Protein AF-0000000080634697 (afdb_homodimer)

Sequence (264 aa):
MLGLYAQHAQTYLLVLMIGTTLFFALPIFIAPLAWARLMLWRIPQDTDLAVYFGRCLGAFILIVEFLMLRGATTVETTAYAFDVLFCVFGLMLAVHVYGAIRRIQPLTETLEIGFWALLLLLNTWFYPAFPVMLGLYAQHAQTYLLVLMIGTTLFFALPIFIAPLAWARLMLWRIPQDTDLAVYFGRCLGAFILIVEFLMLRGATTVETTAYAFDVLFCVFGLMLAVHVYGAIRRIQPLTETLEIGFWALLLLLNTWFYPAFPV

Radius of gyration: 18.54 Å; Cα contacts (8 Å, |Δi|>4): 380; chains: 2; bounding box: 44×50×36 Å

pLDDT: mean 95.93, std 9.28, range [37.72, 98.94]

Organism: NCBI:txid1064539

Nearest PDB structures (foldseek):
  1i49-assembly1_B  TM=2.339E-01  e=7.107E+00  Homo sapiens
  1i49-assembly1_B  TM=2.340E-01  e=8.409E+00  Homo sapiens

Structure (mmCIF, N/CA/C/O backbone):
data_AF-0000000080634697-model_v1
#
loop_
_entity.id
_entity.type
_entity.pdbx_description
1 polymer 'DUF4345 domain-containing protein'
#
loop_
_atom_site.group_PDB
_atom_site.id
_atom_site.type_symbol
_atom_site.label_atom_id
_atom_site.label_alt_id
_atom_site.label_comp_id
_atom_site.label_asym_id
_atom_site.label_entity_id
_atom_site.label_seq_id
_atom_site.pdbx_PDB_ins_code
_atom_site.Cartn_x
_atom_site.Cartn_y
_atom_site.Cartn_z
_atom_site.occupancy
_atom_site.B_iso_or_equiv
_atom_site.auth_seq_id
_atom_site.auth_comp_id
_atom_site.auth_asym_id
_atom_site.auth_atom_id
_atom_site.pdbx_PDB_model_num
ATOM 1 N N . MET A 1 1 ? 18.016 22.828 10.617 1 49.31 1 MET A N 1
ATOM 2 C CA . MET A 1 1 ? 17.781 23.016 9.188 1 49.31 1 MET A CA 1
ATOM 3 C C . MET A 1 1 ? 17.875 21.688 8.453 1 49.31 1 MET A C 1
ATOM 5 O O . MET A 1 1 ? 18.953 21.109 8.32 1 49.31 1 MET A O 1
ATOM 9 N N . LEU A 1 2 ? 16.828 20.469 8.711 1 71.88 2 LEU A N 1
ATOM 10 C CA . LEU A 1 2 ? 17.328 19.094 8.672 1 71.88 2 LEU A CA 1
ATOM 11 C C . LEU A 1 2 ? 17.969 18.797 7.324 1 71.88 2 LEU A C 1
ATOM 13 O O . LEU A 1 2 ? 19.156 18.438 7.258 1 71.88 2 LEU A O 1
ATOM 17 N N . GLY A 1 3 ? 17.266 18.734 6.129 1 86.56 3 GLY A N 1
ATOM 18 C CA . GLY A 1 3 ? 17.797 18.25 4.859 1 86.56 3 GLY A CA 1
ATOM 19 C C . GLY A 1 3 ? 18.688 19.281 4.168 1 86.56 3 GLY A C 1
ATOM 20 O O . GLY A 1 3 ? 18.391 20.469 4.184 1 86.56 3 GLY A O 1
ATOM 21 N N . LEU A 1 4 ? 19.859 19.016 3.639 1 92.19 4 LEU A N 1
ATOM 22 C CA . LEU A 1 4 ? 20.797 19.844 2.9 1 92.19 4 LEU A CA 1
ATOM 23 C C . LEU A 1 4 ? 20.109 20.562 1.751 1 92.19 4 LEU A C 1
ATOM 25 O O . LEU A 1 4 ? 20.453 21.703 1.432 1 92.19 4 LEU A O 1
ATOM 29 N N . TYR A 1 5 ? 19.078 19.984 1.214 1 95.69 5 TYR A N 1
ATOM 30 C CA . TYR A 1 5 ? 18.359 20.516 0.066 1 95.69 5 TYR A CA 1
ATOM 31 C C . TYR A 1 5 ? 16.875 20.688 0.378 1 95.69 5 TYR A C 1
ATOM 33 O O . TYR A 1 5 ? 16.031 20.5 -0.491 1 95.69 5 TYR A O 1
ATOM 41 N N . ALA A 1 6 ? 16.609 21.141 1.622 1 94.94 6 ALA A N 1
ATOM 42 C CA . ALA A 1 6 ? 15.242 21.266 2.131 1 94.94 6 ALA A CA 1
ATOM 43 C C . ALA A 1 6 ? 14.43 22.234 1.278 1 94.94 6 ALA A C 1
ATOM 45 O O . ALA A 1 6 ? 13.219 22.062 1.128 1 94.94 6 ALA A O 1
ATOM 46 N N . GLN A 1 7 ? 15.031 23.266 0.68 1 93.5 7 GLN A N 1
ATOM 47 C CA . GLN A 1 7 ? 14.336 24.281 -0.113 1 93.5 7 GLN A CA 1
ATOM 48 C C . GLN A 1 7 ? 13.711 23.656 -1.36 1 93.5 7 GLN A C 1
ATOM 50 O O . GLN A 1 7 ? 12.812 24.25 -1.968 1 93.5 7 GLN A O 1
ATOM 55 N N . HIS A 1 8 ? 14.188 22.406 -1.769 1 96.12 8 HIS A N 1
ATOM 56 C CA . HIS A 1 8 ? 13.688 21.75 -2.969 1 96.12 8 HIS A CA 1
ATOM 57 C C . HIS A 1 8 ? 12.805 20.562 -2.615 1 96.12 8 HIS A C 1
ATOM 59 O O . HIS A 1 8 ? 12.586 19.672 -3.447 1 96.12 8 HIS A O 1
ATOM 65 N N . ALA A 1 9 ? 12.289 20.547 -1.438 1 97.44 9 ALA A N 1
ATOM 66 C CA . ALA A 1 9 ? 11.539 19.406 -0.933 1 97.44 9 ALA A CA 1
ATOM 67 C C . ALA A 1 9 ? 10.32 19.125 -1.809 1 97.44 9 ALA A C 1
ATOM 69 O O . ALA A 1 9 ? 10.094 17.984 -2.217 1 97.44 9 ALA A O 1
ATOM 70 N N . GLN A 1 10 ? 9.578 20.125 -2.168 1 98 10 GLN A N 1
ATOM 71 C CA . GLN A 1 10 ? 8.352 19.906 -2.93 1 98 10 GLN A CA 1
ATOM 72 C C . GLN A 1 10 ? 8.664 19.469 -4.359 1 98 10 GLN A C 1
ATOM 74 O O . GLN A 1 10 ? 7.969 18.625 -4.926 1 98 10 GLN A O 1
ATOM 79 N N . THR A 1 11 ? 9.672 20.047 -4.914 1 98.25 11 THR A N 1
ATOM 80 C CA . THR A 1 11 ? 10.086 19.641 -6.25 1 98.25 11 THR A CA 1
ATOM 81 C C . THR A 1 11 ? 10.555 18.188 -6.246 1 98.25 11 THR A C 1
ATOM 83 O O . THR A 1 11 ? 10.211 17.406 -7.145 1 98.25 11 THR A O 1
ATOM 86 N N . TYR A 1 12 ? 11.352 17.828 -5.242 1 98.31 12 TYR A N 1
ATOM 87 C CA . TYR A 1 12 ? 11.805 16.453 -5.074 1 98.31 12 TYR A CA 1
ATOM 88 C C . TYR A 1 12 ? 10.625 15.5 -5 1 98.31 12 TYR A C 1
ATOM 90 O O . TYR A 1 12 ? 10.602 14.477 -5.688 1 98.31 12 TYR A O 1
ATOM 98 N N . LEU A 1 13 ? 9.602 15.82 -4.246 1 98.69 13 LEU A N 1
ATOM 99 C CA . LEU A 1 13 ? 8.414 14.977 -4.117 1 98.69 13 LEU A CA 1
ATOM 100 C C . LEU A 1 13 ? 7.711 14.828 -5.461 1 98.69 13 LEU A C 1
ATOM 102 O O . LEU A 1 13 ? 7.293 13.727 -5.82 1 98.69 13 LEU A O 1
ATOM 106 N N . LEU A 1 14 ? 7.598 15.938 -6.16 1 98.69 14 LEU A N 1
ATOM 107 C CA . LEU A 1 14 ? 6.883 15.906 -7.434 1 98.69 14 LEU A CA 1
ATOM 108 C C . LEU A 1 14 ? 7.602 15.016 -8.438 1 98.69 14 LEU A C 1
ATOM 110 O O . LEU A 1 14 ? 6.969 14.203 -9.117 1 98.69 14 LEU A O 1
ATOM 114 N N . VAL A 1 15 ? 8.922 15.125 -8.57 1 98.75 15 VAL A N 1
ATOM 115 C CA . VAL A 1 15 ? 9.719 14.328 -9.5 1 98.75 15 VAL A CA 1
ATOM 116 C C . VAL A 1 15 ? 9.641 12.852 -9.117 1 98.75 15 VAL A C 1
ATOM 118 O O . VAL A 1 15 ? 9.43 11.992 -9.969 1 98.75 15 VAL A O 1
ATOM 121 N N . LEU A 1 16 ? 9.82 12.617 -7.848 1 98.81 16 LEU A N 1
ATOM 122 C CA . LEU A 1 16 ? 9.742 11.242 -7.359 1 98.81 16 LEU A CA 1
ATOM 123 C C . LEU A 1 16 ? 8.367 10.641 -7.641 1 98.81 16 LEU A C 1
ATOM 125 O O . LEU A 1 16 ? 8.266 9.508 -8.102 1 98.81 16 LEU A O 1
ATOM 129 N N . MET A 1 17 ? 7.32 11.391 -7.359 1 98.88 17 MET A N 1
ATOM 130 C CA . MET A 1 17 ? 5.949 10.945 -7.574 1 98.88 17 MET A CA 1
ATOM 131 C C . MET A 1 17 ? 5.723 10.57 -9.039 1 98.88 17 MET A C 1
ATOM 133 O O . MET A 1 17 ? 5.148 9.523 -9.328 1 98.88 17 MET A O 1
ATOM 137 N N . ILE A 1 18 ? 6.129 11.398 -9.93 1 98.75 18 ILE A N 1
ATOM 138 C CA . ILE A 1 18 ? 5.949 11.141 -11.359 1 98.75 18 ILE A CA 1
ATOM 139 C C . ILE A 1 18 ? 6.691 9.867 -11.75 1 98.75 18 ILE A C 1
ATOM 141 O O . ILE A 1 18 ? 6.129 8.992 -12.414 1 98.75 18 ILE A O 1
ATOM 145 N N . GLY A 1 19 ? 7.926 9.734 -11.336 1 98.56 19 GLY A N 1
ATOM 146 C CA . GLY A 1 19 ? 8.727 8.555 -11.656 1 98.56 19 GLY A CA 1
ATOM 147 C C . GLY A 1 19 ? 8.133 7.27 -11.109 1 98.56 19 GLY A C 1
ATOM 148 O O . GLY A 1 19 ? 8.008 6.281 -11.844 1 98.56 19 GLY A O 1
ATOM 149 N N . THR A 1 20 ? 7.699 7.254 -9.891 1 98.69 20 THR A N 1
ATOM 150 C CA . THR A 1 20 ? 7.203 6.027 -9.281 1 98.69 20 THR A CA 1
ATOM 151 C C . THR A 1 20 ? 5.793 5.715 -9.766 1 98.69 20 THR A C 1
ATOM 153 O O . THR A 1 20 ? 5.391 4.551 -9.812 1 98.69 20 THR A O 1
ATOM 156 N N . THR A 1 21 ? 5.016 6.746 -10.133 1 98.81 21 THR A N 1
ATOM 157 C CA . THR A 1 21 ? 3.709 6.496 -10.734 1 98.81 21 THR A CA 1
ATOM 158 C C . THR A 1 21 ? 3.861 5.766 -12.062 1 98.81 21 THR A C 1
ATOM 160 O O . THR A 1 21 ? 3.16 4.785 -12.32 1 98.81 21 THR A O 1
ATOM 163 N N . LEU A 1 22 ? 4.84 6.156 -12.859 1 98.62 22 LEU A N 1
ATOM 164 C CA . LEU A 1 22 ? 5.004 5.633 -14.219 1 98.62 22 LEU A CA 1
ATOM 165 C C . LEU A 1 22 ? 5.699 4.277 -14.195 1 98.62 22 LEU A C 1
ATOM 167 O O . LEU A 1 22 ? 5.414 3.414 -15.023 1 98.62 22 LEU A O 1
ATOM 171 N N . PHE A 1 23 ? 6.547 4.039 -13.227 1 98.12 23 PHE A N 1
ATOM 172 C CA . PHE A 1 23 ? 7.375 2.842 -13.281 1 98.12 23 PHE A CA 1
ATOM 173 C C . PHE A 1 23 ? 6.816 1.758 -12.367 1 98.12 23 PHE A C 1
ATOM 175 O O . PHE A 1 23 ? 7.074 0.57 -12.57 1 98.12 23 PHE A O 1
ATOM 182 N N . PHE A 1 24 ? 6.039 2.176 -11.352 1 98.62 24 PHE A N 1
ATOM 183 C CA . PHE A 1 24 ? 5.621 1.177 -10.375 1 98.62 24 PHE A CA 1
ATOM 184 C C . PHE A 1 24 ? 4.109 1.203 -10.18 1 98.62 24 PHE A C 1
ATOM 186 O O . PHE A 1 24 ? 3.422 0.233 -10.508 1 98.62 24 PHE A O 1
ATOM 193 N N . ALA A 1 25 ? 3.537 2.279 -9.781 1 98.81 25 ALA A N 1
ATOM 194 C CA . ALA A 1 25 ? 2.148 2.33 -9.328 1 98.81 25 ALA A CA 1
ATOM 195 C C . ALA A 1 25 ? 1.191 1.931 -10.445 1 98.81 25 ALA A C 1
ATOM 197 O O . ALA A 1 25 ? 0.458 0.947 -10.32 1 98.81 25 ALA A O 1
ATOM 198 N N . LEU A 1 26 ? 1.236 2.605 -11.578 1 98.81 26 LEU A N 1
ATOM 199 C CA . LEU A 1 26 ? 0.281 2.381 -12.656 1 98.81 26 LEU A CA 1
ATOM 200 C C . LEU A 1 26 ? 0.517 1.027 -13.32 1 98.81 26 LEU A C 1
ATOM 202 O O . LEU A 1 26 ? -0.418 0.239 -13.477 1 98.81 26 LEU A O 1
ATOM 206 N N . PRO A 1 27 ? 1.759 0.704 -13.711 1 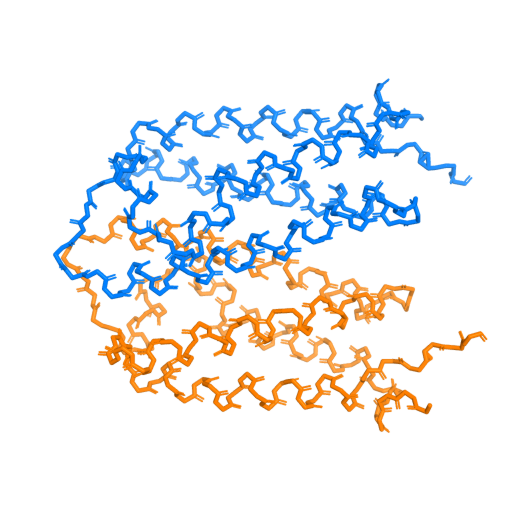98.81 27 PRO A N 1
ATOM 207 C CA . PRO A 1 27 ? 1.965 -0.593 -14.359 1 98.81 27 PRO A CA 1
ATOM 208 C C . PRO A 1 27 ? 1.559 -1.769 -13.477 1 98.81 27 PRO A C 1
ATOM 210 O O . PRO A 1 27 ? 0.939 -2.721 -13.953 1 98.81 27 PRO A O 1
ATOM 213 N N . ILE A 1 28 ? 1.864 -1.712 -12.164 1 98.88 28 ILE A N 1
ATOM 214 C CA . ILE A 1 28 ? 1.546 -2.818 -11.266 1 98.88 28 ILE A CA 1
ATOM 215 C C . ILE A 1 28 ? 0.037 -2.883 -11.039 1 98.88 28 ILE A C 1
ATOM 217 O O . ILE A 1 28 ? -0.54 -3.971 -10.969 1 98.88 28 ILE A O 1
ATOM 221 N N . PHE A 1 29 ? -0.614 -1.749 -11 1 98.94 29 PHE A N 1
ATOM 222 C CA . PHE A 1 29 ? -2.053 -1.712 -10.766 1 98.94 29 PHE A CA 1
ATOM 223 C C . PHE A 1 29 ? -2.812 -2.236 -11.977 1 98.94 29 PHE A C 1
ATOM 225 O O . PHE A 1 29 ? -3.771 -3 -11.836 1 98.94 29 PHE A O 1
ATOM 232 N N . ILE A 1 30 ? -2.379 -1.882 -13.156 1 98.75 30 ILE A N 1
ATOM 233 C CA . ILE A 1 30 ? -3.133 -2.156 -14.375 1 98.75 30 ILE A CA 1
ATOM 234 C C . ILE A 1 30 ? -2.719 -3.512 -14.938 1 98.75 30 ILE A C 1
ATOM 236 O O . ILE A 1 30 ? -3.564 -4.281 -15.406 1 98.75 30 ILE A O 1
ATOM 240 N N . ALA A 1 31 ? -1.403 -3.811 -14.93 1 98.69 31 ALA A N 1
ATOM 241 C CA . ALA A 1 31 ? -0.868 -5.004 -15.57 1 98.69 31 ALA A CA 1
ATOM 242 C C . ALA A 1 31 ? 0.282 -5.598 -14.766 1 98.69 31 ALA A C 1
ATOM 244 O O . ALA A 1 31 ? 1.422 -5.645 -15.234 1 98.69 31 ALA A O 1
ATOM 245 N N . PRO A 1 32 ? -0.087 -6.16 -13.617 1 98.75 32 PRO A N 1
ATOM 246 C CA . PRO A 1 32 ? 0.966 -6.613 -12.703 1 98.75 32 PRO A CA 1
ATOM 247 C C . PRO A 1 32 ? 1.851 -7.695 -13.312 1 98.75 32 PRO A C 1
ATOM 249 O O . PRO A 1 32 ? 3.051 -7.75 -13.031 1 98.75 32 PRO A O 1
ATOM 252 N N . LEU A 1 33 ? 1.345 -8.516 -14.195 1 98.81 33 LEU A N 1
ATOM 253 C CA . LEU A 1 33 ? 2.152 -9.586 -14.773 1 98.81 33 LEU A CA 1
ATOM 254 C C . LEU A 1 33 ? 3.09 -9.039 -15.844 1 98.81 33 LEU A C 1
ATOM 256 O O . LEU A 1 33 ? 4.203 -9.531 -16.016 1 98.81 33 LEU A O 1
ATOM 260 N N . ALA A 1 34 ? 2.611 -8.102 -16.578 1 98.81 34 ALA A N 1
ATOM 261 C CA . ALA A 1 34 ? 3.496 -7.457 -17.547 1 98.81 34 ALA A CA 1
ATOM 262 C C . ALA A 1 34 ? 4.664 -6.766 -16.844 1 98.81 34 ALA A C 1
ATOM 264 O O . ALA A 1 34 ? 5.809 -6.859 -17.297 1 98.81 34 ALA A O 1
ATOM 265 N N . TRP A 1 35 ? 4.379 -6.062 -15.789 1 98.81 35 TRP A N 1
ATOM 266 C CA . TRP A 1 35 ? 5.434 -5.449 -14.984 1 98.81 35 TRP A CA 1
ATOM 267 C C . TRP A 1 35 ? 6.398 -6.5 -14.461 1 98.81 35 TRP A C 1
ATOM 269 O O . TRP A 1 35 ? 7.617 -6.309 -14.5 1 98.81 35 TRP A O 1
ATOM 279 N N . ALA A 1 36 ? 5.871 -7.594 -13.992 1 98.88 36 ALA A N 1
ATOM 280 C CA . ALA A 1 36 ? 6.695 -8.672 -13.461 1 98.88 36 ALA A CA 1
ATOM 281 C C . ALA A 1 36 ? 7.621 -9.242 -14.531 1 98.88 36 ALA A C 1
ATOM 283 O O . ALA A 1 36 ? 8.789 -9.523 -14.266 1 98.88 36 ALA A O 1
ATOM 284 N N . ARG A 1 37 ? 7.043 -9.398 -15.688 1 98.69 37 ARG A N 1
ATOM 285 C CA . ARG A 1 37 ? 7.863 -9.883 -16.797 1 98.69 37 ARG A CA 1
ATOM 286 C C . ARG A 1 37 ? 8.992 -8.906 -17.094 1 98.69 37 ARG A C 1
ATOM 288 O O . ARG A 1 37 ? 10.133 -9.32 -17.344 1 98.69 37 ARG A O 1
ATOM 295 N N . LEU A 1 38 ? 8.656 -7.676 -17.109 1 98.31 38 LEU A N 1
ATOM 296 C CA . LEU A 1 38 ? 9.656 -6.648 -17.359 1 98.31 38 LEU A CA 1
ATOM 297 C C . LEU A 1 38 ? 10.758 -6.68 -16.297 1 98.31 38 LEU A C 1
ATOM 299 O O . LEU A 1 38 ? 11.922 -6.414 -16.594 1 98.31 38 LEU A O 1
ATOM 303 N N . MET A 1 39 ? 10.383 -7.031 -15.102 1 98.5 39 MET A N 1
ATOM 304 C CA . MET A 1 39 ? 11.328 -7.109 -13.984 1 98.5 39 MET A CA 1
ATOM 305 C C . MET A 1 39 ? 11.992 -8.477 -13.93 1 98.5 39 MET A C 1
ATOM 307 O O . MET A 1 39 ? 12.703 -8.789 -12.969 1 98.5 39 MET A O 1
ATOM 311 N N . LEU A 1 40 ? 11.703 -9.328 -14.875 1 98.56 40 LEU A N 1
ATOM 312 C CA . LEU A 1 40 ? 12.375 -10.602 -15.094 1 98.56 40 LEU A CA 1
ATOM 313 C C . LEU A 1 40 ? 11.898 -11.648 -14.094 1 98.56 40 LEU A C 1
ATOM 315 O O . LEU A 1 40 ? 12.617 -12.609 -13.805 1 98.56 40 LEU A O 1
ATOM 319 N N . TRP A 1 41 ? 10.75 -11.531 -13.602 1 98.56 41 TRP A N 1
ATOM 320 C CA . TRP A 1 41 ? 10.18 -12.562 -12.742 1 98.56 41 TRP A CA 1
ATOM 321 C C . TRP A 1 41 ? 9.758 -13.781 -13.562 1 98.56 41 TRP A C 1
ATOM 323 O O . TRP A 1 41 ? 9.273 -13.641 -14.688 1 98.56 41 TRP A O 1
ATOM 333 N N . ARG A 1 42 ? 9.898 -14.977 -12.922 1 98 42 ARG A N 1
ATOM 334 C CA . ARG A 1 42 ? 9.227 -16.156 -13.438 1 98 42 ARG A CA 1
ATOM 335 C C . ARG A 1 42 ? 7.727 -16.109 -13.156 1 98 42 ARG A C 1
ATOM 337 O O . ARG A 1 42 ? 7.309 -15.992 -12 1 98 42 ARG A O 1
ATOM 344 N N . ILE A 1 43 ? 6.984 -16.172 -14.211 1 98.19 43 ILE A N 1
ATOM 345 C CA . ILE A 1 43 ? 5.535 -16.109 -14.062 1 98.19 43 ILE A CA 1
ATOM 346 C C . ILE A 1 43 ? 4.98 -17.5 -13.789 1 98.19 43 ILE A C 1
ATOM 348 O O . ILE A 1 43 ? 5.215 -18.438 -14.562 1 98.19 43 ILE A O 1
ATOM 352 N N . PRO A 1 44 ? 4.281 -17.656 -12.742 1 97.75 44 PRO A N 1
ATOM 353 C CA . PRO A 1 44 ? 3.711 -18.969 -12.445 1 97.75 44 PRO A CA 1
ATOM 354 C C . PRO A 1 44 ? 2.621 -19.375 -13.43 1 97.75 44 PRO A C 1
ATOM 356 O O . PRO A 1 44 ? 2.066 -18.516 -14.133 1 97.75 44 PRO A O 1
ATOM 359 N N . GLN A 1 45 ? 2.328 -20.625 -13.422 1 97 45 GLN A N 1
ATOM 360 C CA . GLN A 1 45 ? 1.254 -21.141 -14.266 1 97 45 GLN A CA 1
ATOM 361 C C . GLN A 1 45 ? -0.105 -20.625 -13.789 1 97 45 GLN A C 1
ATOM 363 O O . GLN A 1 45 ? -0.933 -20.203 -14.602 1 97 45 GLN A O 1
ATOM 368 N N . ASP A 1 46 ? -0.337 -20.812 -12.508 1 97.5 46 ASP A N 1
ATOM 369 C CA . ASP A 1 46 ? -1.518 -20.203 -11.898 1 97.5 46 ASP A CA 1
ATOM 370 C C . ASP A 1 46 ? -1.229 -18.781 -11.438 1 97.5 46 ASP A C 1
ATOM 372 O O . ASP A 1 46 ? -0.485 -18.562 -10.477 1 97.5 46 ASP A O 1
ATOM 376 N N . THR A 1 47 ? -1.909 -17.797 -12.07 1 98.12 47 THR A N 1
ATOM 377 C CA . THR A 1 47 ? -1.485 -16.406 -11.898 1 98.12 47 THR A CA 1
ATOM 378 C C . THR A 1 47 ? -2.477 -15.648 -11.031 1 98.12 47 THR A C 1
ATOM 380 O O . THR A 1 47 ? -2.223 -14.5 -10.648 1 98.12 47 THR A O 1
ATOM 383 N N . ASP A 1 48 ? -3.58 -16.219 -10.664 1 98.56 48 ASP A N 1
ATOM 384 C CA . ASP A 1 48 ? -4.684 -15.484 -10.062 1 98.56 48 ASP A CA 1
ATOM 385 C C . ASP A 1 48 ? -4.242 -14.789 -8.781 1 98.56 48 ASP A C 1
ATOM 387 O O . ASP A 1 48 ? -4.531 -13.602 -8.578 1 98.56 48 ASP A O 1
ATOM 391 N N . LEU A 1 49 ? -3.576 -15.492 -7.957 1 98.69 49 LEU A N 1
ATOM 392 C CA . LEU A 1 49 ? -3.125 -14.93 -6.691 1 98.69 49 LEU A CA 1
ATOM 393 C C . LEU A 1 49 ? -2.133 -13.797 -6.93 1 98.69 49 LEU A C 1
ATOM 395 O O . LEU A 1 49 ? -2.205 -12.75 -6.273 1 98.69 49 LEU A O 1
ATOM 399 N N . ALA A 1 50 ? -1.22 -13.969 -7.836 1 98.62 50 ALA A N 1
ATOM 400 C CA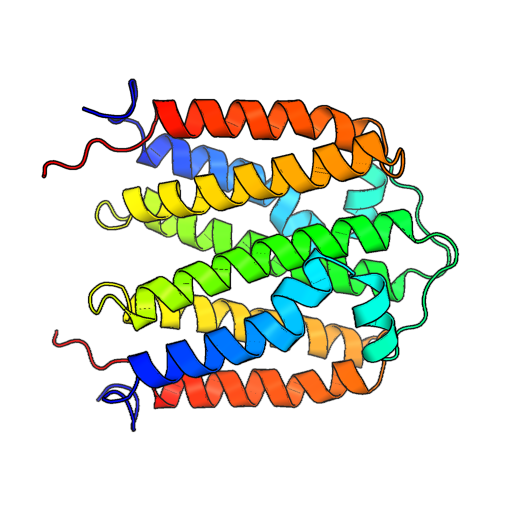 . ALA A 1 50 ? -0.233 -12.945 -8.156 1 98.62 50 ALA A CA 1
ATOM 401 C C . ALA A 1 50 ? -0.905 -11.695 -8.719 1 98.62 50 ALA A C 1
ATOM 403 O O . ALA A 1 50 ? -0.515 -10.57 -8.398 1 98.62 50 ALA A O 1
ATOM 404 N N . VAL A 1 51 ? -1.854 -11.867 -9.547 1 98.75 51 VAL A N 1
ATOM 405 C CA . VAL A 1 51 ? -2.596 -10.742 -10.117 1 98.75 51 VAL A CA 1
ATOM 406 C C . VAL A 1 51 ? -3.305 -9.977 -9 1 98.75 51 VAL A C 1
ATOM 408 O O . VAL A 1 51 ? -3.248 -8.75 -8.953 1 98.75 51 VAL A O 1
ATOM 411 N N . TYR A 1 52 ? -3.941 -10.711 -8.086 1 98.81 52 TYR A N 1
ATOM 412 C CA . TYR A 1 52 ? -4.652 -10.102 -6.969 1 98.81 52 TYR A CA 1
ATOM 413 C C . TYR A 1 52 ? -3.701 -9.289 -6.094 1 98.81 52 TYR A C 1
ATOM 415 O O . TYR A 1 52 ? -3.936 -8.102 -5.848 1 98.81 52 TYR A O 1
ATOM 423 N N . PHE A 1 53 ? -2.596 -9.875 -5.625 1 98.94 53 PHE A N 1
ATOM 424 C CA . PHE A 1 53 ? -1.635 -9.18 -4.777 1 98.94 53 PHE A CA 1
ATOM 425 C C . PHE A 1 53 ? -1.029 -7.992 -5.516 1 98.94 53 PHE A C 1
ATOM 427 O O . PHE A 1 53 ? -0.834 -6.922 -4.93 1 98.94 53 PHE A O 1
ATOM 434 N N . GLY A 1 54 ? -0.737 -8.219 -6.773 1 98.88 54 GLY A N 1
ATOM 435 C CA . GLY A 1 54 ? -0.152 -7.152 -7.566 1 98.88 54 GLY A CA 1
ATOM 436 C C . GLY A 1 54 ? -1.058 -5.941 -7.695 1 98.88 54 GLY A C 1
ATOM 437 O O . GLY A 1 54 ? -0.619 -4.809 -7.492 1 98.88 54 GLY A O 1
ATOM 438 N N . ARG A 1 55 ? -2.301 -6.148 -8.047 1 98.88 55 ARG A N 1
ATOM 439 C CA . ARG A 1 55 ? -3.232 -5.039 -8.227 1 98.88 55 ARG A CA 1
ATOM 440 C C . ARG A 1 55 ? -3.494 -4.328 -6.902 1 98.88 55 ARG A C 1
ATOM 442 O O . ARG A 1 55 ? -3.609 -3.1 -6.867 1 98.88 55 ARG A O 1
ATOM 449 N N . CYS A 1 56 ? -3.607 -5.07 -5.805 1 98.88 56 CYS A N 1
ATOM 450 C CA . CYS A 1 56 ? -3.727 -4.453 -4.488 1 98.88 56 CYS A CA 1
ATOM 451 C C . CYS A 1 56 ? -2.494 -3.615 -4.168 1 98.88 56 CYS A C 1
ATOM 453 O O . CYS A 1 56 ? -2.611 -2.48 -3.699 1 98.88 56 CYS A O 1
ATOM 455 N N . LEU A 1 57 ? -1.334 -4.18 -4.422 1 98.88 57 LEU A N 1
ATOM 456 C CA . LEU A 1 57 ? -0.097 -3.436 -4.211 1 98.88 57 LEU A CA 1
ATOM 457 C C . LEU A 1 57 ? -0.084 -2.152 -5.031 1 98.88 57 LEU A C 1
ATOM 459 O O . LEU A 1 57 ? 0.203 -1.074 -4.508 1 98.88 57 LEU A O 1
ATOM 463 N N . GLY A 1 58 ? -0.397 -2.285 -6.316 1 98.94 58 GLY A N 1
ATOM 464 C CA . GLY A 1 58 ? -0.467 -1.106 -7.164 1 98.94 58 GLY A CA 1
ATOM 465 C C . GLY A 1 58 ? -1.41 -0.043 -6.637 1 98.94 58 GLY A C 1
ATOM 466 O O . GLY A 1 58 ? -1.101 1.149 -6.684 1 98.94 58 GLY A O 1
ATOM 467 N N . ALA A 1 59 ? -2.535 -0.461 -6.164 1 98.88 59 ALA A N 1
ATOM 468 C CA . ALA A 1 59 ? -3.502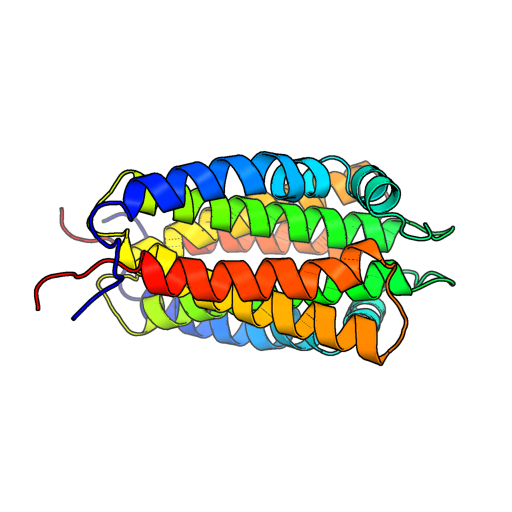 0.467 -5.582 1 98.88 59 ALA A CA 1
ATOM 469 C C . ALA A 1 59 ? -2.902 1.203 -4.387 1 98.88 59 ALA A C 1
ATOM 471 O O . ALA A 1 59 ? -3.057 2.42 -4.258 1 98.88 59 ALA A O 1
ATOM 472 N N . PHE A 1 60 ? -2.244 0.481 -3.525 1 98.88 60 PHE A N 1
ATOM 473 C CA . PHE A 1 60 ? -1.665 1.105 -2.342 1 98.88 60 PHE A CA 1
ATOM 474 C C . PHE A 1 60 ? -0.519 2.033 -2.725 1 98.88 60 PHE A C 1
ATOM 476 O O . PHE A 1 60 ? -0.315 3.07 -2.092 1 98.88 60 PHE A O 1
ATOM 483 N N . ILE A 1 61 ? 0.239 1.667 -3.775 1 98.94 61 ILE A N 1
ATOM 484 C CA . ILE A 1 61 ? 1.269 2.588 -4.246 1 98.94 61 ILE A CA 1
ATOM 485 C C . ILE A 1 61 ? 0.619 3.863 -4.777 1 98.94 61 ILE A C 1
ATOM 487 O O . ILE A 1 61 ? 1.107 4.965 -4.523 1 98.94 61 ILE A O 1
ATOM 491 N N . LEU A 1 62 ? -0.469 3.758 -5.477 1 98.88 62 LEU A N 1
ATOM 492 C CA . LEU A 1 62 ? -1.183 4.93 -5.977 1 98.88 62 LEU A CA 1
ATOM 493 C C . LEU A 1 62 ? -1.597 5.844 -4.832 1 98.88 62 LEU A C 1
ATOM 495 O O . LEU A 1 62 ? -1.576 7.07 -4.973 1 98.88 62 LEU A O 1
ATOM 499 N N . ILE A 1 63 ? -1.963 5.281 -3.736 1 98.69 63 ILE A N 1
ATOM 500 C CA . ILE A 1 63 ? -2.359 6.074 -2.576 1 98.69 63 ILE A CA 1
ATOM 501 C C . ILE A 1 63 ? -1.158 6.855 -2.047 1 98.69 63 ILE A C 1
ATOM 503 O O . ILE A 1 63 ? -1.272 8.039 -1.716 1 98.69 63 ILE A O 1
ATOM 507 N N . VAL A 1 64 ? -0.019 6.234 -2 1 98.62 64 VAL A N 1
ATOM 508 C CA . VAL A 1 64 ? 1.195 6.926 -1.584 1 98.62 64 VAL A CA 1
ATOM 509 C C . VAL A 1 64 ? 1.527 8.031 -2.582 1 98.62 64 VAL A C 1
ATOM 511 O O . VAL A 1 64 ? 1.984 9.109 -2.193 1 98.62 64 VAL A O 1
ATOM 514 N N . GLU A 1 65 ? 1.267 7.77 -3.891 1 98.81 65 GLU A N 1
ATOM 515 C CA . GLU A 1 65 ? 1.471 8.812 -4.891 1 98.81 65 GLU A CA 1
ATOM 516 C C . GLU A 1 65 ? 0.586 10.023 -4.609 1 98.81 65 GLU A C 1
ATOM 518 O O . GLU A 1 65 ? 1.016 11.164 -4.781 1 98.81 65 GLU A O 1
ATOM 523 N N . PHE A 1 66 ? -0.603 9.742 -4.246 1 97.44 66 PHE A N 1
ATOM 524 C CA . PHE A 1 66 ? -1.523 10.82 -3.9 1 97.44 66 PHE A CA 1
ATOM 525 C C . PHE A 1 66 ? -1.007 11.609 -2.701 1 97.44 66 PHE A C 1
ATOM 527 O O . PHE A 1 66 ? -1.102 12.836 -2.674 1 97.44 66 PHE A O 1
ATOM 534 N N . LEU A 1 67 ? -0.478 10.922 -1.685 1 97.56 67 LEU A N 1
ATOM 535 C CA . LEU A 1 67 ? 0.106 11.586 -0.527 1 97.56 67 LEU A CA 1
ATOM 536 C C . LEU A 1 67 ? 1.287 12.461 -0.941 1 97.56 67 LEU A C 1
ATOM 538 O O . LEU A 1 67 ? 1.468 13.562 -0.416 1 97.56 67 LEU A O 1
ATOM 542 N N . MET A 1 68 ? 2.047 11.938 -1.873 1 98.56 68 MET A N 1
ATOM 543 C CA . MET A 1 68 ? 3.176 12.719 -2.363 1 98.56 68 MET A CA 1
ATOM 544 C C . MET A 1 68 ? 2.695 13.953 -3.127 1 98.56 68 MET A C 1
ATOM 546 O O . MET A 1 68 ? 3.277 15.031 -3.004 1 98.56 68 MET A O 1
ATOM 550 N N . LEU A 1 69 ? 1.652 13.789 -3.908 1 98.19 69 LEU A N 1
ATOM 551 C CA . LEU A 1 69 ? 1.093 14.93 -4.625 1 98.19 69 LEU A CA 1
ATOM 552 C C . LEU A 1 69 ? 0.643 16.016 -3.65 1 98.19 69 LEU A C 1
ATOM 554 O O . LEU A 1 69 ? 0.947 17.188 -3.846 1 98.19 69 LEU A O 1
ATOM 558 N N . ARG A 1 70 ? -0.04 15.625 -2.623 1 96.19 70 ARG A N 1
ATOM 559 C CA . ARG A 1 70 ? -0.475 16.562 -1.601 1 96.19 70 ARG A CA 1
ATOM 560 C C . ARG A 1 70 ? 0.72 17.266 -0.953 1 96.19 70 ARG A C 1
ATOM 562 O O . ARG A 1 70 ? 0.695 18.469 -0.73 1 96.19 70 ARG A O 1
ATOM 569 N N . GLY A 1 71 ? 1.735 16.5 -0.65 1 96.56 71 GLY A N 1
ATOM 570 C CA . GLY A 1 71 ? 2.934 17.078 -0.06 1 96.56 71 GLY A CA 1
ATOM 571 C C . GLY A 1 71 ? 3.674 18 -1 1 96.56 71 GLY A C 1
ATOM 572 O O . GLY A 1 71 ? 4.301 18.969 -0.559 1 96.56 71 GLY A O 1
ATOM 573 N N . ALA A 1 72 ? 3.576 17.719 -2.246 1 98 72 ALA A N 1
ATOM 574 C CA . ALA A 1 72 ? 4.277 18.516 -3.25 1 98 72 ALA A CA 1
ATOM 575 C C . ALA A 1 72 ? 3.555 19.828 -3.514 1 98 72 ALA A C 1
ATOM 577 O O . ALA A 1 72 ? 4.168 20.812 -3.945 1 98 72 ALA A O 1
ATOM 578 N N . THR A 1 73 ? 2.232 19.891 -3.232 1 97.44 73 THR A N 1
ATOM 579 C CA . THR A 1 73 ? 1.448 21.047 -3.635 1 97.44 73 THR A CA 1
ATOM 580 C C . THR A 1 73 ? 0.961 21.828 -2.412 1 97.44 73 THR A C 1
ATOM 582 O O . THR A 1 73 ? 0.475 22.953 -2.537 1 97.44 73 THR A O 1
ATOM 585 N N . THR A 1 74 ? 1.02 21.219 -1.235 1 94.75 74 THR A N 1
ATOM 586 C CA . THR A 1 74 ? 0.592 21.859 0.01 1 94.75 74 THR A CA 1
ATOM 587 C C . THR A 1 74 ? 1.706 21.797 1.052 1 94.75 74 THR A C 1
ATOM 589 O O . THR A 1 74 ? 1.96 20.75 1.646 1 94.75 74 THR A O 1
ATOM 592 N N . VAL A 1 75 ? 2.211 22.906 1.46 1 93.44 75 VAL A N 1
ATOM 593 C CA . VAL A 1 75 ? 3.396 23.016 2.303 1 93.44 75 VAL A CA 1
ATOM 594 C C . VAL A 1 75 ? 3.137 22.359 3.656 1 93.44 75 VAL A C 1
ATOM 596 O O . VAL A 1 75 ? 4.02 21.719 4.219 1 93.44 75 VAL A O 1
ATOM 599 N N . GLU A 1 76 ? 1.905 22.469 4.18 1 90.62 76 GLU A N 1
ATOM 600 C CA . GLU A 1 76 ? 1.555 21.969 5.508 1 90.62 76 GLU A CA 1
ATOM 601 C C . GLU A 1 76 ? 1.67 20.453 5.582 1 90.62 76 GLU A C 1
ATOM 603 O O . GLU A 1 76 ? 1.811 19.875 6.668 1 90.62 76 GLU A O 1
ATOM 608 N N . THR A 1 77 ? 1.67 19.797 4.395 1 92.75 77 THR A N 1
ATOM 609 C CA . THR A 1 77 ? 1.655 18.344 4.402 1 92.75 77 THR A CA 1
ATOM 610 C C . THR A 1 77 ? 2.959 17.781 3.84 1 92.75 77 THR A C 1
ATOM 612 O O . THR A 1 77 ? 3.111 16.578 3.697 1 92.75 77 THR A O 1
ATOM 615 N N . THR A 1 78 ? 3.896 18.688 3.557 1 96.31 78 THR A N 1
ATOM 616 C CA . THR A 1 78 ? 5.145 18.25 2.936 1 96.31 78 THR A CA 1
ATOM 617 C C . THR A 1 78 ? 5.918 17.328 3.861 1 96.31 78 THR A C 1
ATOM 619 O O . THR A 1 78 ? 6.301 16.219 3.463 1 96.31 78 THR A O 1
ATOM 622 N N . ALA A 1 79 ? 6.062 17.719 5.086 1 94.5 79 ALA A N 1
ATOM 623 C CA . ALA A 1 79 ? 6.84 16.906 6.02 1 94.5 79 ALA A CA 1
ATOM 624 C C . ALA A 1 79 ? 6.18 15.547 6.254 1 94.5 79 ALA A C 1
ATOM 626 O O . ALA A 1 79 ? 6.863 14.531 6.395 1 94.5 79 ALA A O 1
ATOM 627 N N . TYR A 1 80 ? 4.926 15.562 6.258 1 93.56 80 TYR A N 1
ATOM 628 C CA . TYR A 1 80 ? 4.172 14.328 6.469 1 93.56 80 TYR A CA 1
ATOM 629 C C . TYR A 1 80 ? 4.426 13.336 5.348 1 93.56 80 TYR A C 1
ATOM 631 O O . TYR A 1 80 ? 4.605 12.141 5.598 1 93.56 80 TYR A O 1
ATOM 639 N N . ALA A 1 81 ? 4.469 13.781 4.156 1 96.44 81 ALA A N 1
ATOM 640 C CA . ALA A 1 81 ? 4.766 12.922 3.01 1 96.44 81 ALA A CA 1
ATOM 641 C C . ALA A 1 81 ? 6.152 12.305 3.133 1 96.44 81 ALA A C 1
ATOM 643 O O . ALA A 1 81 ? 6.34 11.117 2.848 1 96.44 81 ALA A O 1
ATOM 644 N N . PHE A 1 82 ? 7.121 13.086 3.627 1 97.69 82 PHE A N 1
ATOM 645 C CA . PHE A 1 82 ? 8.477 12.578 3.809 1 97.69 82 PHE A CA 1
ATOM 646 C C . PHE A 1 82 ? 8.508 11.484 4.871 1 97.69 82 PHE A C 1
ATOM 648 O O . PHE A 1 82 ? 9.203 10.477 4.715 1 97.69 82 PHE A O 1
ATOM 655 N N . ASP A 1 83 ? 7.758 11.703 5.875 1 95.31 83 ASP A N 1
ATOM 656 C CA . ASP A 1 83 ? 7.699 10.695 6.93 1 95.31 83 ASP A CA 1
ATOM 657 C C . ASP A 1 83 ? 7.168 9.367 6.391 1 95.31 83 ASP A C 1
ATOM 659 O O . ASP A 1 83 ? 7.711 8.305 6.703 1 95.31 83 ASP A O 1
ATOM 663 N N . VAL A 1 84 ? 6.145 9.453 5.629 1 97.5 84 VAL A N 1
ATOM 664 C CA . VAL A 1 84 ? 5.559 8.258 5.027 1 97.5 84 VAL A CA 1
ATOM 665 C C . VAL A 1 84 ? 6.574 7.598 4.098 1 97.5 84 VAL A C 1
ATOM 667 O O . VAL A 1 84 ? 6.715 6.371 4.098 1 97.5 84 VAL A O 1
ATOM 670 N N . LEU A 1 85 ? 7.297 8.375 3.381 1 98.62 85 LEU A N 1
ATOM 671 C CA . LEU A 1 85 ? 8.266 7.844 2.422 1 98.62 85 LEU A CA 1
ATOM 672 C C . LEU A 1 85 ? 9.414 7.145 3.137 1 98.62 85 LEU A C 1
ATOM 674 O O . LEU A 1 85 ? 9.953 6.16 2.633 1 98.62 85 LEU A O 1
ATOM 678 N N . PHE A 1 86 ? 9.805 7.633 4.312 1 98.31 86 PHE A N 1
ATOM 679 C CA . PHE A 1 86 ? 10.797 6.898 5.09 1 98.31 86 PHE A CA 1
ATOM 680 C C . PHE A 1 86 ? 10.305 5.488 5.402 1 98.31 86 PHE A C 1
ATOM 682 O O . PHE A 1 86 ? 11.07 4.527 5.324 1 98.31 86 PHE A O 1
ATOM 689 N N . CYS A 1 87 ? 9.023 5.402 5.723 1 98.38 87 CYS A N 1
ATOM 690 C CA . CYS A 1 87 ? 8.445 4.09 6.008 1 98.38 87 CYS A CA 1
ATOM 691 C C . CYS A 1 87 ? 8.406 3.23 4.75 1 98.38 87 CYS A C 1
ATOM 693 O O . CYS A 1 87 ? 8.773 2.053 4.785 1 98.38 87 CYS A O 1
ATOM 695 N N . VAL A 1 88 ? 8 3.779 3.613 1 98.81 88 VAL A N 1
ATOM 696 C CA . VAL A 1 88 ? 7.91 3.057 2.35 1 98.81 88 VAL A CA 1
ATOM 697 C C . VAL A 1 88 ? 9.289 2.531 1.955 1 98.81 88 VAL A C 1
ATOM 699 O O . VAL A 1 88 ? 9.461 1.332 1.722 1 98.81 88 VAL A O 1
ATOM 702 N N . PHE A 1 89 ? 10.273 3.418 1.967 1 98.88 89 PHE A N 1
ATOM 703 C CA . PHE A 1 89 ? 11.609 3.051 1.5 1 98.88 89 PHE A CA 1
ATOM 704 C C . PHE A 1 89 ? 12.258 2.061 2.455 1 98.88 89 PHE A C 1
ATOM 706 O O . PHE A 1 89 ? 12.922 1.116 2.02 1 98.88 89 PHE A O 1
ATOM 713 N N . GLY A 1 90 ? 12.094 2.297 3.74 1 98.75 90 GLY A N 1
ATOM 714 C CA . GLY A 1 90 ? 12.641 1.367 4.715 1 98.75 90 GLY A CA 1
ATOM 715 C C . GLY A 1 90 ? 12.047 -0.026 4.609 1 98.75 90 GLY A C 1
ATOM 716 O O . GLY A 1 90 ? 12.781 -1.018 4.605 1 98.75 90 GLY A O 1
ATOM 717 N N . LEU A 1 91 ? 10.734 -0.132 4.492 1 98.88 91 LEU A N 1
ATOM 718 C CA . LEU A 1 91 ? 10.07 -1.428 4.414 1 98.88 91 LEU A CA 1
ATOM 719 C C . LEU A 1 91 ? 10.359 -2.111 3.082 1 98.88 91 LEU A C 1
ATOM 721 O O . LEU A 1 91 ? 10.531 -3.33 3.029 1 98.88 91 LEU A O 1
ATOM 725 N N . MET A 1 92 ? 10.367 -1.356 1.969 1 98.88 92 MET A N 1
ATOM 726 C CA . MET A 1 92 ? 10.727 -1.956 0.687 1 98.88 92 MET A CA 1
ATOM 727 C C . MET A 1 92 ? 12.164 -2.465 0.706 1 98.88 92 MET A C 1
ATOM 729 O O . MET A 1 92 ? 12.461 -3.529 0.161 1 98.88 92 MET A O 1
ATOM 733 N N . LEU A 1 93 ? 13.094 -1.654 1.328 1 98.81 93 LEU A N 1
ATOM 734 C CA . LEU A 1 93 ? 14.461 -2.141 1.501 1 98.81 93 LEU A CA 1
ATOM 735 C C . LEU A 1 93 ? 14.469 -3.48 2.229 1 98.81 93 LEU A C 1
ATOM 737 O O . LEU A 1 93 ? 15.133 -4.422 1.792 1 98.81 93 LEU A O 1
ATOM 741 N N . ALA A 1 94 ? 13.703 -3.605 3.273 1 98.62 94 ALA A N 1
ATOM 742 C CA . ALA A 1 94 ? 13.656 -4.828 4.07 1 98.62 94 ALA A CA 1
ATOM 743 C C . ALA A 1 94 ? 13.109 -5.996 3.25 1 98.62 9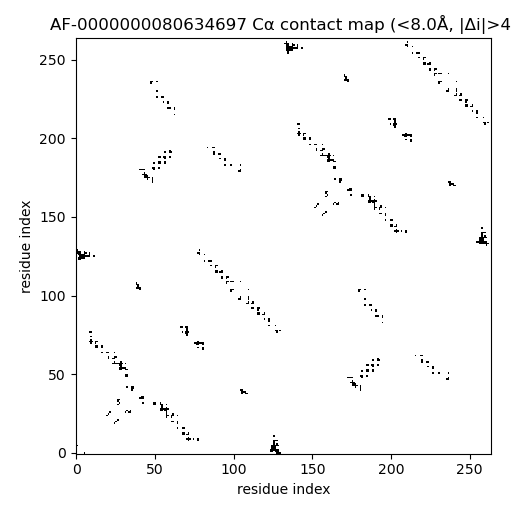4 ALA A C 1
ATOM 745 O O . ALA A 1 94 ? 13.656 -7.098 3.291 1 98.62 94 ALA A O 1
ATOM 746 N N . VAL A 1 95 ? 12.062 -5.781 2.475 1 98.75 95 VAL A N 1
ATOM 747 C CA . VAL A 1 95 ? 11.438 -6.836 1.687 1 98.75 95 VAL A CA 1
ATOM 748 C C . VAL A 1 95 ? 12.406 -7.328 0.616 1 98.75 95 VAL A C 1
ATOM 750 O O . VAL A 1 95 ? 12.516 -8.531 0.369 1 98.75 95 VAL A O 1
ATOM 753 N N . HIS A 1 96 ? 13.156 -6.434 0.015 1 98.81 96 HIS A N 1
ATOM 754 C CA . HIS A 1 96 ? 14.062 -6.82 -1.057 1 98.81 96 HIS A CA 1
ATOM 755 C C . HIS A 1 96 ? 15.297 -7.52 -0.503 1 98.81 96 HIS A C 1
ATOM 757 O O . HIS A 1 96 ? 15.828 -8.438 -1.129 1 98.81 96 HIS A O 1
ATOM 763 N N . VAL A 1 97 ? 15.789 -7.066 0.632 1 98.75 97 VAL A N 1
ATOM 764 C CA . VAL A 1 97 ? 16.906 -7.758 1.287 1 98.75 97 VAL A CA 1
ATOM 765 C C . VAL A 1 97 ? 16.484 -9.18 1.647 1 98.75 97 VAL A C 1
ATOM 767 O O . VAL A 1 97 ? 17.219 -10.133 1.406 1 98.75 97 VAL A O 1
ATOM 770 N N . TYR A 1 98 ? 15.289 -9.344 2.188 1 98.38 98 TYR A N 1
ATOM 771 C CA . TYR A 1 98 ? 14.75 -10.664 2.494 1 98.38 98 TYR A CA 1
ATOM 772 C C . TYR A 1 98 ? 14.742 -11.547 1.255 1 98.38 98 TYR A C 1
ATOM 774 O O . TYR A 1 98 ? 15.195 -12.695 1.3 1 98.38 98 TYR A O 1
ATOM 782 N N . GLY A 1 99 ? 14.172 -11.008 0.165 1 98.31 99 GLY A N 1
ATOM 783 C CA . GLY A 1 99 ? 14.117 -11.766 -1.072 1 98.31 99 GLY A CA 1
ATOM 784 C C . GLY A 1 99 ? 15.484 -12.188 -1.576 1 98.31 99 GLY A C 1
ATOM 785 O O . GLY A 1 99 ? 15.648 -13.305 -2.076 1 98.31 99 GLY A O 1
ATOM 786 N N . ALA A 1 100 ? 16.469 -11.312 -1.434 1 98.56 100 ALA A N 1
ATOM 787 C CA . ALA A 1 100 ? 17.828 -11.609 -1.864 1 98.56 100 ALA A CA 1
ATOM 788 C C . ALA A 1 100 ? 18.453 -12.711 -1.005 1 98.56 100 ALA A C 1
ATOM 790 O O . ALA A 1 100 ? 19.078 -13.641 -1.527 1 98.56 100 ALA A O 1
ATOM 791 N N . ILE A 1 101 ? 18.297 -12.609 0.275 1 98.56 101 ILE A N 1
ATOM 792 C CA . ILE A 1 101 ? 18.844 -13.578 1.211 1 98.56 101 ILE A CA 1
ATOM 793 C C . ILE A 1 101 ? 18.234 -14.953 0.951 1 98.56 101 ILE A C 1
ATOM 795 O O . ILE A 1 101 ? 18.953 -15.961 0.965 1 98.56 101 ILE A O 1
ATOM 799 N N . ARG A 1 102 ? 16.969 -14.992 0.607 1 98.25 102 ARG A N 1
ATOM 800 C CA . ARG A 1 102 ? 16.25 -16.234 0.37 1 98.25 102 ARG A CA 1
ATOM 801 C C . ARG A 1 102 ? 16.453 -16.734 -1.06 1 98.25 102 ARG A C 1
ATOM 803 O O . ARG A 1 102 ? 16.094 -17.859 -1.397 1 98.25 102 ARG A O 1
ATOM 810 N N . ARG A 1 103 ? 17.047 -15.883 -1.912 1 98.19 103 ARG A N 1
ATOM 811 C CA . ARG A 1 103 ? 17.328 -16.203 -3.307 1 98.19 103 ARG A CA 1
ATOM 812 C C . ARG A 1 103 ? 16.062 -16.562 -4.062 1 98.19 103 ARG A C 1
ATOM 814 O O . ARG A 1 103 ? 16.016 -17.547 -4.801 1 98.19 103 ARG A O 1
ATOM 821 N N . ILE A 1 104 ? 15 -15.742 -3.822 1 98.19 104 ILE A N 1
ATOM 822 C CA . ILE A 1 104 ? 13.711 -16.047 -4.434 1 98.19 104 ILE A CA 1
ATOM 823 C C . ILE A 1 104 ? 13.297 -14.914 -5.367 1 98.19 104 ILE A C 1
ATOM 825 O O . ILE A 1 104 ? 12.109 -14.766 -5.691 1 98.19 104 ILE A O 1
ATOM 829 N N . GLN A 1 105 ? 14.188 -14 -5.66 1 98.5 105 GLN A N 1
ATOM 830 C CA . GLN A 1 105 ? 13.844 -12.883 -6.531 1 98.5 105 GLN A CA 1
ATOM 831 C C . GLN A 1 105 ? 14.875 -12.719 -7.648 1 98.5 105 GLN A C 1
ATOM 833 O O . GLN A 1 105 ? 16.031 -13.141 -7.504 1 98.5 105 GLN A O 1
ATOM 838 N N . PRO A 1 106 ? 14.477 -12.141 -8.789 1 98.44 106 PRO A N 1
ATOM 839 C CA . PRO A 1 106 ? 15.438 -11.93 -9.883 1 98.44 106 PRO A CA 1
ATOM 840 C C . PRO A 1 106 ? 16.438 -10.812 -9.578 1 98.44 106 PRO A C 1
ATOM 842 O O . PRO A 1 106 ? 16.281 -10.086 -8.594 1 98.44 106 PRO A O 1
ATOM 845 N N . LEU A 1 107 ? 17.375 -10.711 -10.469 1 97.94 107 LEU A N 1
ATOM 846 C CA . LEU A 1 107 ? 18.453 -9.758 -10.281 1 97.94 107 LEU A CA 1
ATOM 847 C C . LEU A 1 107 ? 17.922 -8.328 -10.258 1 97.94 107 LEU A C 1
ATOM 849 O O . LEU A 1 107 ? 18.453 -7.48 -9.523 1 97.94 107 LEU A O 1
ATOM 853 N N . THR A 1 108 ? 16.953 -7.957 -11.008 1 98.06 108 THR A N 1
ATOM 854 C CA . THR A 1 108 ? 16.375 -6.617 -11.055 1 98.06 108 THR A CA 1
ATOM 855 C C . THR A 1 108 ? 15.852 -6.211 -9.68 1 98.06 108 THR A C 1
ATOM 857 O O . THR A 1 108 ? 16.062 -5.082 -9.234 1 98.06 108 THR A O 1
ATOM 860 N N . GLU A 1 109 ? 15.242 -7.129 -8.992 1 98.25 109 GLU A N 1
ATOM 861 C CA . GLU A 1 109 ? 14.75 -6.852 -7.648 1 98.25 109 GLU A CA 1
ATOM 862 C C . GLU A 1 109 ? 15.898 -6.699 -6.66 1 98.25 109 GLU A C 1
ATOM 864 O O . GLU A 1 109 ? 15.812 -5.926 -5.703 1 98.25 109 GLU A O 1
ATOM 869 N N . THR A 1 110 ? 16.938 -7.457 -6.848 1 98.44 110 THR A N 1
ATOM 870 C CA . THR A 1 110 ? 18.094 -7.332 -5.977 1 98.44 110 THR A CA 1
ATOM 871 C C . THR A 1 110 ? 18.734 -5.957 -6.133 1 98.44 110 THR A C 1
ATOM 873 O O . THR A 1 110 ? 19.125 -5.328 -5.145 1 98.44 110 THR A O 1
ATOM 876 N N . LEU A 1 111 ? 18.797 -5.461 -7.352 1 98.12 111 LEU A N 1
ATOM 877 C CA . LEU A 1 111 ? 19.359 -4.137 -7.617 1 98.12 111 LEU A CA 1
ATOM 878 C C . LEU A 1 111 ? 18.5 -3.051 -6.973 1 98.12 111 LEU A C 1
ATOM 880 O O . LEU A 1 111 ? 19.016 -1.988 -6.613 1 98.12 111 LEU A O 1
ATOM 884 N N . GLU A 1 112 ? 17.266 -3.348 -6.754 1 98.38 112 GLU A N 1
ATOM 885 C CA . GLU A 1 112 ? 16.359 -2.383 -6.121 1 98.38 112 GLU A CA 1
ATOM 886 C C . GLU A 1 112 ? 16.75 -2.15 -4.66 1 98.38 112 GLU A C 1
ATOM 888 O O . GLU A 1 112 ? 16.328 -1.156 -4.059 1 98.38 112 GLU A O 1
ATOM 893 N N . ILE A 1 113 ? 17.484 -3.041 -4.086 1 98.69 113 ILE A N 1
ATOM 894 C CA . ILE A 1 113 ? 18.016 -2.781 -2.752 1 98.69 113 ILE A CA 1
ATOM 895 C C . ILE A 1 113 ? 18.812 -1.475 -2.756 1 98.69 113 ILE A C 1
ATOM 897 O O . ILE A 1 113 ? 18.594 -0.615 -1.896 1 98.69 113 ILE A O 1
ATOM 901 N N . GLY A 1 114 ? 19.703 -1.357 -3.773 1 98.56 114 GLY A N 1
ATOM 902 C CA . GLY A 1 114 ? 20.438 -0.107 -3.914 1 98.56 114 GLY A CA 1
ATOM 903 C C . GLY A 1 114 ? 19.531 1.083 -4.18 1 98.56 114 GLY A C 1
ATOM 904 O O . GLY A 1 114 ? 19.766 2.176 -3.66 1 98.56 114 GLY A O 1
ATOM 905 N N . PHE A 1 115 ? 18.5 0.899 -4.973 1 98.62 115 PHE A N 1
ATOM 906 C CA . PHE A 1 115 ? 17.547 1.939 -5.312 1 98.62 115 PHE A CA 1
ATOM 907 C C . PHE A 1 115 ? 16.844 2.461 -4.059 1 98.62 115 PHE A C 1
ATOM 909 O O . PHE A 1 115 ? 16.797 3.67 -3.832 1 98.62 115 PHE A O 1
ATOM 916 N N . TRP A 1 116 ? 16.375 1.597 -3.172 1 98.56 116 TRP A N 1
ATOM 917 C CA . TRP A 1 116 ? 15.656 1.998 -1.961 1 98.56 116 TRP A CA 1
ATOM 918 C C . TRP A 1 116 ? 16.609 2.664 -0.97 1 98.56 116 TRP A C 1
ATOM 920 O O . TRP A 1 116 ? 16.234 3.617 -0.284 1 98.56 116 TRP A O 1
ATOM 930 N N . ALA A 1 117 ? 17.859 2.143 -0.885 1 98.75 117 ALA A N 1
ATOM 931 C CA . ALA A 1 117 ? 18.859 2.775 -0.027 1 98.75 117 ALA A CA 1
ATOM 932 C C . ALA A 1 117 ? 19.156 4.199 -0.488 1 98.75 117 ALA A C 1
ATOM 934 O O . ALA A 1 117 ? 19.25 5.117 0.331 1 98.75 117 ALA A O 1
ATOM 935 N N . LEU A 1 118 ? 19.312 4.352 -1.789 1 98.62 118 LEU A N 1
ATOM 936 C CA . LEU A 1 118 ? 19.547 5.684 -2.342 1 98.62 118 LEU A CA 1
ATOM 937 C C . LEU A 1 118 ? 18.391 6.613 -2.033 1 98.62 118 LEU A C 1
ATOM 939 O O . LEU A 1 118 ? 18.594 7.781 -1.696 1 98.62 118 LEU A O 1
ATOM 943 N N . LEU A 1 119 ? 17.188 6.145 -2.121 1 98.69 119 LEU A N 1
ATOM 944 C CA . LEU A 1 119 ? 16 6.973 -1.87 1 98.69 119 LEU A CA 1
ATOM 945 C C . LEU A 1 119 ? 15.922 7.367 -0.398 1 98.69 119 LEU A C 1
ATOM 947 O O . LEU A 1 119 ? 15.469 8.461 -0.068 1 98.69 119 LEU A O 1
ATOM 951 N N . LEU A 1 120 ? 16.375 6.461 0.517 1 98.5 120 LEU A N 1
ATOM 952 C CA . LEU A 1 120 ? 16.438 6.824 1.928 1 98.5 120 LEU A CA 1
ATOM 953 C C . LEU A 1 120 ? 17.406 7.988 2.145 1 98.5 120 LEU A C 1
ATOM 955 O O . LEU A 1 120 ? 17.109 8.914 2.898 1 98.5 120 LEU A O 1
ATOM 959 N N . LEU A 1 121 ? 18.516 7.953 1.47 1 98.12 121 LEU A N 1
ATOM 960 C CA . LEU A 1 121 ? 19.5 9.031 1.569 1 98.12 121 LEU A CA 1
ATOM 961 C C . LEU A 1 121 ? 18.938 10.328 0.991 1 98.12 121 LEU A C 1
ATOM 963 O O . LEU A 1 121 ? 19.031 11.383 1.623 1 98.12 121 LEU A O 1
ATOM 967 N N . LEU A 1 122 ? 18.344 10.227 -0.187 1 98.38 122 LEU A N 1
ATOM 968 C CA . LEU A 1 122 ? 17.781 11.414 -0.822 1 98.38 122 LEU A CA 1
ATOM 969 C C . LEU A 1 122 ? 16.656 12.008 0.026 1 98.38 122 LEU A C 1
ATOM 971 O O . LEU A 1 122 ? 16.547 13.227 0.156 1 98.38 122 LEU A O 1
ATOM 975 N N . ASN A 1 123 ? 15.859 11.117 0.576 1 98.31 123 ASN A N 1
ATOM 976 C CA . ASN A 1 123 ? 14.789 11.578 1.456 1 98.31 123 ASN A CA 1
ATOM 977 C C . ASN A 1 123 ? 15.344 12.352 2.648 1 98.31 123 ASN A C 1
ATOM 979 O O . ASN A 1 123 ? 14.742 13.328 3.096 1 98.31 123 ASN A O 1
ATOM 983 N N . THR A 1 124 ? 16.438 11.945 3.154 1 97.38 124 THR A N 1
ATOM 984 C CA . THR A 1 124 ? 17.094 12.648 4.254 1 97.38 124 THR A CA 1
ATOM 985 C C . THR A 1 124 ? 17.641 13.992 3.789 1 97.38 124 THR A C 1
ATOM 987 O O . THR A 1 124 ? 17.453 15.008 4.461 1 97.38 124 THR A O 1
ATOM 990 N N . TRP A 1 125 ? 18.156 14.031 2.621 1 97.38 125 TRP A N 1
ATOM 991 C CA . TRP A 1 125 ? 18.797 15.242 2.113 1 97.38 125 TRP A CA 1
ATOM 992 C C . TRP A 1 125 ? 17.766 16.297 1.739 1 97.38 125 TRP A C 1
ATOM 994 O O . TRP A 1 125 ? 18.016 17.5 1.834 1 97.38 125 TRP A O 1
ATOM 1004 N N . PHE A 1 126 ? 16.578 15.891 1.418 1 97.81 126 PHE A N 1
ATOM 1005 C CA . PHE A 1 126 ? 15.562 16.828 0.957 1 97.81 126 PHE A CA 1
ATOM 1006 C C . PHE A 1 126 ? 14.5 17.062 2.031 1 97.81 126 PHE A C 1
ATOM 1008 O O . PHE A 1 126 ? 13.516 17.766 1.804 1 97.81 126 PHE A O 1
ATOM 1015 N N . TYR A 1 127 ? 14.656 16.406 3.205 1 97 127 TYR A N 1
ATOM 1016 C CA . TYR A 1 127 ? 13.672 16.547 4.273 1 97 127 TYR A CA 1
ATOM 1017 C C . TYR A 1 127 ? 13.484 18.016 4.652 1 97 127 TYR A C 1
ATOM 1019 O O . TYR A 1 127 ? 14.461 18.734 4.867 1 97 127 TYR A O 1
ATOM 1027 N N . PRO A 1 128 ? 12.148 18.422 4.695 1 92.81 128 PRO A N 1
ATOM 1028 C CA . PRO A 1 128 ? 11.906 19.859 4.898 1 92.81 128 PRO A CA 1
ATOM 1029 C C . PRO A 1 128 ? 12.242 20.328 6.316 1 92.81 128 PRO A C 1
ATOM 1031 O O . PRO A 1 128 ? 12.117 19.547 7.266 1 92.81 128 PRO A O 1
ATOM 1034 N N . ALA A 1 129 ? 12.875 21.578 6.465 1 73.56 129 ALA A N 1
ATOM 1035 C CA . ALA A 1 129 ? 13.281 22.234 7.707 1 73.56 129 ALA A CA 1
ATOM 1036 C C . ALA A 1 129 ? 12.07 22.812 8.438 1 73.56 129 ALA A C 1
ATOM 1038 O O . ALA A 1 129 ? 11.484 23.797 7.98 1 73.56 129 ALA A O 1
ATOM 1039 N N . PHE A 1 130 ? 10.906 22.375 8.516 1 57.91 130 PHE A N 1
ATOM 1040 C CA . PHE A 1 130 ? 9.891 23.312 8.984 1 57.91 130 PHE A CA 1
ATOM 1041 C C . PHE A 1 130 ? 10.289 23.922 10.32 1 57.91 130 PHE A C 1
ATOM 1043 O O . PHE A 1 130 ? 10.883 23.25 11.164 1 57.91 130 PHE A O 1
ATOM 1050 N N . PRO A 1 131 ? 10.234 25.312 10.383 1 48.44 131 PRO A N 1
ATOM 1051 C CA . PRO A 1 131 ? 10.445 26.094 11.602 1 48.44 131 PRO A CA 1
ATOM 1052 C C . PRO A 1 131 ? 9.711 25.516 12.812 1 48.44 131 PRO A C 1
ATOM 1054 O O . PRO A 1 131 ? 8.586 25.031 12.68 1 48.44 131 PRO A O 1
ATOM 1057 N N . VAL A 1 132 ? 10.344 24.906 13.781 1 37.88 132 VAL A N 1
ATOM 1058 C CA . VAL A 1 132 ? 9.617 24.828 15.039 1 37.88 132 VAL A CA 1
ATOM 1059 C C . VAL A 1 132 ? 9.086 26.203 15.414 1 37.88 132 VAL A C 1
ATOM 1061 O O . VAL A 1 132 ? 9.711 27.219 15.117 1 37.88 132 VAL A O 1
ATOM 1064 N N . MET B 1 1 ? -22.406 19.703 7.512 1 47.31 1 MET B N 1
ATOM 1065 C CA . MET B 1 1 ? -22.875 18.844 8.586 1 47.31 1 MET B CA 1
ATOM 1066 C C . MET B 1 1 ? -22.078 17.547 8.656 1 47.31 1 MET B C 1
ATOM 1068 O O . MET B 1 1 ? -22.078 16.75 7.711 1 47.31 1 MET B O 1
ATOM 1072 N N . LEU B 1 2 ? -20.656 17.156 9.289 1 69.56 2 LEU B N 1
ATOM 1073 C CA . LEU B 1 2 ? -19.656 16.094 9.133 1 69.56 2 LEU B CA 1
ATOM 1074 C C . LEU B 1 2 ? -20.25 14.742 9.547 1 69.56 2 LEU B C 1
ATOM 1076 O O . LEU B 1 2 ? -21.406 14.664 9.953 1 69.56 2 LEU B O 1
ATOM 1080 N N . GLY B 1 3 ? -19.578 13.523 9.562 1 85.31 3 GLY B N 1
ATOM 1081 C CA . GLY B 1 3 ? -20 12.18 9.922 1 85.31 3 GLY B CA 1
ATOM 1082 C C . GLY B 1 3 ? -21 12.156 11.07 1 85.31 3 GLY B C 1
ATOM 1083 O O . GLY B 1 3 ? -20.891 12.93 12.016 1 85.31 3 GLY B O 1
ATOM 1084 N N . LEU B 1 4 ? -22.234 11.508 11 1 92.19 4 LEU B N 1
ATOM 1085 C CA . LEU B 1 4 ? -23.25 11.305 12.039 1 92.19 4 LEU B CA 1
ATOM 1086 C C . LEU B 1 4 ? -22.594 10.969 13.375 1 92.19 4 LEU B C 1
ATOM 1088 O O . LEU B 1 4 ? -23.094 11.367 14.43 1 92.19 4 LEU B O 1
ATOM 1092 N N . TYR B 1 5 ? -21.453 10.367 13.312 1 95.75 5 TYR B N 1
ATOM 1093 C CA . TYR B 1 5 ? -20.75 9.914 14.508 1 95.75 5 TYR B CA 1
ATOM 1094 C C . TYR B 1 5 ? -19.344 10.484 14.562 1 95.75 5 TYR B C 1
ATOM 1096 O O . TYR B 1 5 ? -18.406 9.812 15.008 1 95.75 5 TYR B O 1
ATOM 1104 N N . ALA B 1 6 ? -19.25 11.766 14.148 1 94.88 6 ALA B N 1
ATOM 1105 C CA . ALA B 1 6 ? -17.953 12.445 14.031 1 94.88 6 ALA B CA 1
ATOM 1106 C C . ALA B 1 6 ? -17.234 12.492 15.375 1 94.88 6 ALA B C 1
ATOM 1108 O O . ALA B 1 6 ? -16 12.445 15.43 1 94.88 6 ALA B O 1
ATOM 1109 N N . GLN B 1 7 ? -17.953 12.57 16.5 1 93.62 7 GLN B N 1
ATOM 1110 C CA . GLN B 1 7 ? -17.359 12.672 17.828 1 93.62 7 GLN B CA 1
ATOM 1111 C C . GLN B 1 7 ? -16.562 11.422 18.172 1 93.62 7 GLN B C 1
ATOM 1113 O O . GLN B 1 7 ? -15.734 11.438 19.078 1 93.62 7 GLN B O 1
ATOM 1118 N N . HIS B 1 8 ? -16.812 10.273 17.422 1 96.19 8 HIS B N 1
ATOM 1119 C CA . HIS B 1 8 ? -16.125 9.008 17.703 1 96.19 8 HIS B CA 1
ATOM 1120 C C . HIS B 1 8 ? -15.109 8.688 16.609 1 96.19 8 HIS B C 1
ATOM 1122 O O . HIS B 1 8 ? -14.703 7.531 16.453 1 96.19 8 HIS B O 1
ATOM 1128 N N . ALA B 1 9 ? -14.68 9.672 15.914 1 97.5 9 ALA B N 1
ATOM 1129 C CA . ALA B 1 9 ? -13.805 9.477 14.766 1 97.5 9 ALA B CA 1
ATOM 1130 C C . ALA B 1 9 ? -12.5 8.805 15.18 1 97.5 9 ALA B C 1
ATOM 1132 O O . ALA B 1 9 ? -12.07 7.824 14.562 1 97.5 9 ALA B O 1
ATOM 1133 N N . GLN B 1 10 ? -11.906 9.242 16.234 1 97.94 10 GLN B N 1
ATOM 1134 C CA . GLN B 1 10 ? -10.609 8.703 16.641 1 97.94 10 GLN B CA 1
ATOM 1135 C C . GLN B 1 10 ? -10.75 7.281 17.172 1 97.94 10 GLN B C 1
ATOM 1137 O O . GLN B 1 10 ? -9.898 6.434 16.922 1 97.94 10 GLN B O 1
ATOM 1142 N N . THR B 1 11 ? -11.797 7.055 17.891 1 98.25 11 THR B N 1
ATOM 1143 C CA . THR B 1 11 ? -12.039 5.703 18.375 1 98.25 11 THR B CA 1
ATOM 1144 C C . THR B 1 11 ? -12.281 4.746 17.203 1 98.25 11 THR B C 1
ATOM 1146 O O . THR B 1 11 ? -11.766 3.629 17.188 1 98.25 11 THR B O 1
ATOM 1149 N N . TYR B 1 12 ? -13.078 5.191 16.25 1 98.31 12 TYR B N 1
ATOM 1150 C CA . TYR B 1 12 ? -13.328 4.41 15.039 1 98.31 12 TYR B CA 1
ATOM 1151 C C . TYR B 1 12 ? -12.023 4.066 14.336 1 98.31 12 TYR B C 1
ATOM 1153 O O . TYR B 1 12 ? -11.797 2.908 13.969 1 98.31 12 TYR B O 1
ATOM 1161 N N . LEU B 1 13 ? -11.125 5.012 14.188 1 98.62 13 LEU B N 1
ATOM 1162 C CA . LEU B 1 13 ? -9.836 4.777 13.547 1 98.62 13 LEU B CA 1
ATOM 1163 C C . LEU B 1 13 ? -9.023 3.744 14.312 1 98.62 13 LEU B C 1
ATOM 1165 O O . LEU B 1 13 ? -8.414 2.857 13.711 1 98.62 13 LEU B O 1
ATOM 1169 N N . LEU B 1 14 ? -9.031 3.887 15.625 1 98.69 14 LEU B N 1
ATOM 1170 C CA . LEU B 1 14 ? -8.227 2.986 16.453 1 98.69 14 LEU B CA 1
ATOM 1171 C C . LEU B 1 14 ? -8.727 1.551 16.328 1 98.69 14 LEU B C 1
ATOM 1173 O O . LEU B 1 14 ? -7.934 0.623 16.156 1 98.69 14 LEU B O 1
ATOM 1177 N N . VAL B 1 15 ? -10.039 1.333 16.391 1 98.75 15 VAL B N 1
ATOM 1178 C CA . VAL B 1 15 ? -10.641 0.006 16.297 1 98.75 15 VAL B CA 1
ATOM 1179 C C . VAL B 1 15 ? -10.367 -0.584 14.914 1 98.75 15 VAL B C 1
ATOM 1181 O O . VAL B 1 15 ? -9.969 -1.744 14.797 1 98.75 15 VAL B O 1
ATOM 1184 N N . LEU B 1 16 ? -10.586 0.219 13.922 1 98.81 16 LEU B N 1
ATOM 1185 C CA . LEU B 1 16 ? -10.336 -0.225 12.555 1 98.81 16 LEU B CA 1
ATOM 1186 C C . LEU B 1 16 ? -8.875 -0.604 12.367 1 98.81 16 LEU B C 1
ATOM 1188 O O . LEU B 1 16 ? -8.57 -1.643 11.781 1 98.81 16 LEU B O 1
ATOM 1192 N N . MET B 1 17 ? -7.973 0.232 12.852 1 98.88 17 MET B N 1
ATOM 1193 C CA . MET B 1 17 ? -6.535 -0.003 12.742 1 98.88 17 MET B CA 1
ATOM 1194 C C . MET B 1 17 ? -6.152 -1.331 13.383 1 98.88 17 MET B C 1
ATOM 1196 O O . MET B 1 17 ? -5.406 -2.117 12.797 1 98.88 17 MET B O 1
ATOM 1200 N N . ILE B 1 18 ? -6.613 -1.589 14.562 1 98.75 18 ILE B N 1
ATOM 1201 C CA . ILE B 1 18 ? -6.293 -2.828 15.266 1 98.75 18 ILE B CA 1
ATOM 1202 C C . ILE B 1 18 ? -6.809 -4.023 14.461 1 98.75 18 ILE B C 1
ATOM 1204 O O . ILE B 1 18 ? -6.074 -4.988 14.242 1 98.75 18 ILE B O 1
ATOM 1208 N N . GLY B 1 19 ? -8.031 -3.969 14.008 1 98.56 19 GLY B N 1
ATOM 1209 C CA . GLY B 1 19 ? -8.617 -5.055 13.242 1 98.56 19 GLY B CA 1
ATOM 1210 C C . GLY B 1 19 ? -7.883 -5.332 11.945 1 98.56 19 GLY B C 1
ATOM 1211 O O . GLY B 1 19 ? -7.566 -6.484 11.641 1 98.56 19 GLY B O 1
ATOM 1212 N N . THR B 1 20 ? -7.551 -4.324 11.195 1 98.69 20 THR B N 1
ATOM 1213 C CA . THR B 1 20 ? -6.922 -4.527 9.898 1 98.69 20 THR B CA 1
ATOM 1214 C C . THR B 1 20 ? -5.445 -4.883 10.062 1 98.69 20 THR B C 1
ATOM 1216 O O . THR B 1 20 ? -4.871 -5.57 9.211 1 98.69 20 THR B O 1
ATOM 1219 N N . THR B 1 21 ? -4.809 -4.426 11.156 1 98.81 21 THR B N 1
ATOM 1220 C CA . THR B 1 21 ? -3.443 -4.852 11.438 1 98.81 21 THR B CA 1
ATOM 1221 C C . THR B 1 21 ? -3.389 -6.355 11.688 1 98.81 21 THR B C 1
ATOM 1223 O O . THR B 1 21 ? -2.533 -7.051 11.133 1 98.81 21 THR B O 1
ATOM 1226 N N . LEU B 1 22 ? -4.355 -6.883 12.414 1 98.62 22 LEU B N 1
ATOM 1227 C CA . LEU B 1 22 ? -4.344 -8.281 12.844 1 98.62 22 LEU B CA 1
ATOM 1228 C C . LEU B 1 22 ? -4.82 -9.195 11.719 1 98.62 22 LEU B C 1
ATOM 1230 O O . LEU B 1 22 ? -4.344 -10.328 11.586 1 98.62 22 LEU B O 1
ATOM 1234 N N . PHE B 1 23 ? -5.676 -8.719 10.867 1 98.12 23 PHE B N 1
ATOM 1235 C CA . PHE B 1 23 ? -6.309 -9.617 9.906 1 98.12 23 PHE B CA 1
ATOM 1236 C C . PHE B 1 23 ? -5.66 -9.484 8.531 1 98.12 23 PHE B C 1
ATOM 1238 O O . PHE B 1 23 ? -5.727 -10.406 7.715 1 98.12 23 PHE B O 1
ATOM 1245 N N . PHE B 1 24 ? -5.035 -8.32 8.281 1 98.62 24 PHE B N 1
ATOM 1246 C CA . PHE B 1 24 ? -4.543 -8.102 6.922 1 98.62 24 PHE B CA 1
ATOM 1247 C C . PHE B 1 24 ? -3.07 -7.711 6.934 1 98.62 24 PHE B C 1
ATOM 1249 O O . PHE B 1 24 ? -2.223 -8.453 6.43 1 98.62 24 PHE B O 1
ATOM 1256 N N . ALA B 1 25 ? -2.701 -6.664 7.574 1 98.81 25 ALA B N 1
ATOM 1257 C CA . ALA B 1 25 ? -1.373 -6.074 7.434 1 98.81 25 ALA B CA 1
ATOM 1258 C C . ALA B 1 25 ? -0.288 -7.043 7.891 1 98.81 25 ALA B C 1
ATOM 1260 O O . ALA B 1 25 ? 0.574 -7.438 7.105 1 98.81 25 ALA B O 1
ATOM 1261 N N . LEU B 1 26 ? -0.348 -7.527 9.109 1 98.81 26 LEU B N 1
ATOM 1262 C CA . LEU B 1 26 ? 0.704 -8.359 9.68 1 98.81 26 LEU B CA 1
ATOM 1263 C C . LEU B 1 26 ? 0.723 -9.734 9.023 1 98.81 26 LEU B C 1
ATOM 1265 O O . LEU B 1 26 ? 1.774 -10.203 8.578 1 98.81 26 LEU B O 1
ATOM 1269 N N . PRO B 1 27 ? -0.415 -10.414 8.922 1 98.81 27 PRO B N 1
ATOM 1270 C CA . PRO B 1 27 ? -0.376 -11.742 8.305 1 98.81 27 PRO B CA 1
ATOM 1271 C C . PRO B 1 27 ? 0.139 -11.711 6.871 1 98.81 27 PRO B C 1
ATOM 1273 O O . PRO B 1 27 ? 0.927 -12.57 6.473 1 98.81 27 PRO B O 1
ATOM 1276 N N . ILE B 1 28 ? -0.273 -10.695 6.082 1 98.88 28 ILE B N 1
ATOM 1277 C CA . ILE B 1 28 ? 0.144 -10.625 4.688 1 98.88 28 ILE B CA 1
ATOM 1278 C C . ILE B 1 28 ? 1.626 -10.266 4.609 1 98.88 28 ILE B C 1
ATOM 1280 O O . ILE B 1 28 ? 2.354 -10.789 3.762 1 98.88 28 ILE B O 1
ATOM 1284 N N . PHE B 1 29 ? 2.084 -9.453 5.512 1 98.94 29 PHE B N 1
ATOM 1285 C CA . PHE B 1 29 ? 3.48 -9.031 5.496 1 98.94 29 PHE B CA 1
ATOM 1286 C C . PHE B 1 29 ? 4.395 -10.18 5.902 1 98.94 29 PHE B C 1
ATOM 1288 O O . PHE B 1 29 ? 5.445 -10.383 5.293 1 98.94 29 PHE B O 1
ATOM 1295 N N . ILE B 1 30 ? 4.004 -10.938 6.879 1 98.75 30 ILE B N 1
ATOM 1296 C CA . ILE B 1 30 ? 4.875 -11.945 7.484 1 98.75 30 ILE B CA 1
ATOM 1297 C C . ILE B 1 30 ? 4.719 -13.273 6.754 1 98.75 30 ILE B C 1
ATOM 1299 O O . ILE B 1 30 ? 5.703 -13.977 6.508 1 98.75 30 ILE B O 1
ATOM 1303 N N . ALA B 1 31 ? 3.467 -13.648 6.426 1 98.69 31 ALA B N 1
ATOM 1304 C CA . ALA B 1 31 ? 3.168 -14.961 5.859 1 98.69 31 ALA B CA 1
ATOM 1305 C C . ALA B 1 31 ? 2.062 -14.867 4.812 1 98.69 31 ALA B C 1
ATOM 1307 O O . ALA B 1 31 ? 0.982 -15.438 4.992 1 98.69 31 ALA B O 1
ATOM 1308 N N . PRO B 1 32 ? 2.424 -14.266 3.68 1 98.75 32 PRO B N 1
ATOM 1309 C CA . PRO B 1 32 ? 1.389 -13.984 2.682 1 98.75 32 PRO B CA 1
ATOM 1310 C C . PRO B 1 32 ? 0.721 -15.258 2.16 1 98.75 32 PRO B C 1
ATOM 1312 O O . PRO B 1 32 ? -0.476 -15.25 1.857 1 98.75 32 PRO B O 1
ATOM 1315 N N . LEU B 1 33 ? 1.412 -16.359 2.105 1 98.81 33 LEU B N 1
ATOM 1316 C CA . LEU B 1 33 ? 0.814 -17.594 1.582 1 98.81 33 LEU B CA 1
ATOM 1317 C C . LEU B 1 33 ? -0.112 -18.219 2.613 1 98.81 33 LEU B C 1
ATOM 1319 O O . LEU B 1 33 ? -1.126 -18.828 2.254 1 98.81 33 LEU B O 1
ATOM 1323 N N . ALA B 1 34 ? 0.27 -18.156 3.84 1 98.81 34 ALA B N 1
ATOM 1324 C CA . ALA B 1 34 ? -0.627 -18.641 4.883 1 98.81 34 ALA B CA 1
ATOM 1325 C C . ALA B 1 34 ? -1.934 -17.859 4.898 1 98.81 34 ALA B C 1
ATOM 1327 O O . ALA B 1 34 ? -3.014 -18.438 5.027 1 98.81 34 ALA B O 1
ATOM 1328 N N . TRP B 1 35 ? -1.837 -16.562 4.793 1 98.81 35 TRP B N 1
ATOM 1329 C CA . TRP B 1 35 ? -3.023 -15.719 4.691 1 98.81 35 TRP B CA 1
ATOM 1330 C C . TRP B 1 35 ? -3.859 -16.094 3.475 1 98.81 35 TRP B C 1
ATOM 1332 O O . TRP B 1 35 ? -5.086 -16.188 3.561 1 98.81 35 TRP B O 1
ATOM 1342 N N . ALA B 1 36 ? -3.207 -16.328 2.367 1 98.88 36 ALA B N 1
ATOM 1343 C CA . ALA B 1 36 ? -3.896 -16.688 1.133 1 98.88 36 ALA B CA 1
ATOM 1344 C C . ALA B 1 36 ? -4.645 -18 1.296 1 98.88 36 ALA B C 1
ATOM 1346 O O . ALA B 1 36 ? -5.777 -18.141 0.825 1 98.88 36 ALA B O 1
ATOM 1347 N N . ARG B 1 37 ? -3.971 -18.922 1.943 1 98.69 37 ARG B N 1
ATOM 1348 C CA . ARG B 1 37 ? -4.633 -20.188 2.201 1 98.69 37 ARG B CA 1
ATOM 1349 C C . ARG B 1 37 ? -5.871 -20 3.072 1 98.69 37 ARG B C 1
ATOM 1351 O O . ARG B 1 37 ? -6.914 -20.609 2.818 1 98.69 37 ARG B O 1
ATOM 1358 N N . LEU B 1 38 ? -5.715 -19.203 4.059 1 98.31 38 LEU B N 1
ATOM 1359 C CA . LEU B 1 38 ? -6.84 -18.922 4.941 1 98.31 38 LEU B CA 1
ATOM 1360 C C . LEU B 1 38 ? -7.988 -18.281 4.172 1 98.31 38 LEU B C 1
ATOM 1362 O O . LEU B 1 38 ? -9.156 -18.516 4.48 1 98.31 38 LEU B O 1
ATOM 1366 N N . MET B 1 39 ? -7.656 -17.5 3.174 1 98.56 39 MET B N 1
ATOM 1367 C CA . MET B 1 39 ? -8.656 -16.828 2.35 1 98.56 39 MET B CA 1
ATOM 1368 C C . MET B 1 39 ? -9.109 -17.719 1.201 1 98.56 39 MET B C 1
ATOM 1370 O O . MET B 1 39 ? -9.828 -17.266 0.306 1 98.56 39 MET B O 1
ATOM 1374 N N . LEU B 1 40 ? -8.633 -18.922 1.153 1 98.62 40 LEU B N 1
ATOM 1375 C CA . LEU B 1 40 ? -9.094 -19.984 0.257 1 98.62 40 LEU B CA 1
ATOM 1376 C C . LEU B 1 40 ? -8.539 -19.781 -1.149 1 98.62 40 LEU B C 1
ATOM 1378 O O . LEU B 1 40 ? -9.117 -20.266 -2.125 1 98.62 40 LEU B O 1
ATOM 1382 N N . TRP B 1 41 ? -7.469 -19.156 -1.284 1 98.56 41 TRP B N 1
ATOM 1383 C CA . TRP B 1 41 ? -6.809 -19.047 -2.58 1 98.56 41 TRP B CA 1
ATOM 1384 C C . TRP B 1 41 ? -6.156 -20.359 -2.984 1 98.56 41 TRP B C 1
ATOM 1386 O O . TRP B 1 41 ? -5.605 -21.078 -2.143 1 98.56 41 TRP B O 1
ATOM 1396 N N . ARG B 1 42 ? -6.168 -20.594 -4.309 1 98 42 ARG B N 1
ATOM 1397 C CA . ARG B 1 42 ? -5.289 -21.625 -4.855 1 98 42 ARG B CA 1
ATOM 1398 C C . ARG B 1 42 ? -3.84 -21.156 -4.887 1 98 42 ARG B C 1
ATOM 1400 O O . ARG B 1 42 ? -3.531 -20.125 -5.492 1 98 42 ARG B O 1
ATOM 1407 N N . ILE B 1 43 ? -3.025 -21.906 -4.246 1 98.19 43 ILE B N 1
ATOM 1408 C CA . ILE B 1 43 ? -1.616 -21.531 -4.184 1 98.19 43 ILE B CA 1
ATOM 1409 C C . ILE B 1 43 ? -0.881 -22.094 -5.398 1 98.19 43 ILE B C 1
ATOM 1411 O O . ILE B 1 43 ? -0.917 -23.312 -5.652 1 98.19 43 ILE B O 1
ATOM 1415 N N . PRO B 1 44 ? -0.246 -21.266 -6.137 1 97.81 44 PRO B N 1
ATOM 1416 C CA . PRO B 1 44 ? 0.49 -21.766 -7.305 1 97.81 44 PRO B CA 1
ATOM 1417 C C . PRO B 1 44 ? 1.698 -22.609 -6.922 1 97.81 44 PRO B C 1
ATOM 1419 O O . PRO B 1 44 ? 2.166 -22.547 -5.781 1 97.81 44 PRO B O 1
ATOM 1422 N N . GLN B 1 45 ? 2.182 -23.312 -7.875 1 97.06 45 GLN B N 1
ATOM 1423 C CA . GLN B 1 45 ? 3.381 -24.109 -7.664 1 97.06 45 GLN B CA 1
ATOM 1424 C C . GLN B 1 45 ? 4.605 -23.234 -7.457 1 97.06 45 GLN B C 1
ATOM 1426 O O . GLN B 1 45 ? 5.414 -23.484 -6.562 1 97.06 45 GLN B O 1
ATOM 1431 N N . ASP B 1 46 ? 4.77 -22.312 -8.391 1 97.5 46 ASP B N 1
ATOM 1432 C CA . ASP B 1 46 ? 5.797 -21.297 -8.211 1 97.5 46 ASP B CA 1
ATOM 1433 C C . ASP B 1 46 ? 5.266 -20.109 -7.41 1 97.5 46 ASP B C 1
ATOM 1435 O O . ASP B 1 46 ? 4.434 -19.344 -7.898 1 97.5 46 ASP B O 1
ATOM 1439 N N . THR B 1 47 ? 5.844 -19.906 -6.203 1 98.19 47 THR B N 1
ATOM 1440 C CA . THR B 1 47 ? 5.207 -18.984 -5.258 1 98.19 47 THR B CA 1
ATOM 1441 C C . THR B 1 47 ? 6.004 -17.688 -5.141 1 98.19 47 THR B C 1
ATOM 1443 O O . THR B 1 47 ? 5.551 -16.734 -4.504 1 98.19 47 THR B O 1
ATOM 1446 N N . ASP B 1 48 ? 7.152 -17.594 -5.734 1 98.56 48 ASP B N 1
ATOM 1447 C CA . ASP B 1 48 ? 8.078 -16.5 -5.449 1 98.56 48 ASP B CA 1
ATOM 1448 C C . ASP B 1 48 ? 7.445 -15.148 -5.742 1 98.56 48 ASP B C 1
ATOM 1450 O O . ASP B 1 48 ? 7.539 -14.227 -4.93 1 98.56 48 ASP B O 1
ATOM 1454 N N . LEU B 1 49 ? 6.848 -15.047 -6.855 1 98.69 49 LEU B N 1
ATOM 1455 C CA . LEU B 1 49 ? 6.223 -13.781 -7.238 1 98.69 49 LEU B CA 1
ATOM 1456 C C . LEU B 1 49 ? 5.094 -13.422 -6.281 1 98.69 49 LEU B C 1
ATOM 1458 O O . LEU B 1 49 ? 4.957 -12.266 -5.879 1 98.69 49 LEU B O 1
ATOM 1462 N N . ALA B 1 50 ? 4.289 -14.375 -5.918 1 98.62 50 ALA B N 1
ATOM 1463 C CA . ALA B 1 50 ? 3.184 -14.141 -4.992 1 98.62 50 ALA B CA 1
ATOM 1464 C C . ALA B 1 50 ? 3.703 -13.719 -3.619 1 98.62 50 ALA B C 1
ATOM 1466 O O . ALA B 1 50 ? 3.129 -12.836 -2.975 1 98.62 50 ALA B O 1
ATOM 1467 N N . VAL B 1 51 ? 4.719 -14.328 -3.17 1 98.75 51 VAL B N 1
ATOM 1468 C CA . VAL B 1 51 ? 5.324 -13.977 -1.89 1 98.75 51 VAL B CA 1
ATOM 1469 C C . VAL B 1 51 ? 5.828 -12.539 -1.939 1 98.75 51 VAL B C 1
ATOM 1471 O O . VAL B 1 51 ? 5.59 -11.758 -1.016 1 98.75 51 VAL B O 1
ATOM 1474 N N . TYR B 1 52 ? 6.508 -12.18 -3.035 1 98.81 52 TYR B N 1
ATOM 1475 C CA . TYR B 1 52 ? 7.039 -10.836 -3.211 1 98.81 52 TYR B CA 1
ATOM 1476 C C . TYR B 1 52 ? 5.918 -9.797 -3.195 1 98.81 52 TYR B C 1
ATOM 1478 O O . TYR B 1 52 ? 5.957 -8.844 -2.414 1 98.81 52 TYR B O 1
ATOM 1486 N N . PHE B 1 53 ? 4.891 -9.953 -4.023 1 98.94 53 PHE B N 1
ATOM 1487 C CA . PHE B 1 53 ? 3.777 -9.008 -4.078 1 98.94 53 PHE B CA 1
ATOM 1488 C C . PHE B 1 53 ? 3.057 -8.945 -2.738 1 98.94 53 PHE B C 1
ATOM 1490 O O . PHE B 1 53 ? 2.664 -7.867 -2.289 1 98.94 53 PHE B O 1
ATOM 1497 N N . GLY B 1 54 ? 2.885 -10.102 -2.15 1 98.88 54 GLY B N 1
ATOM 1498 C CA . GLY B 1 54 ? 2.209 -10.148 -0.865 1 98.88 54 GLY B CA 1
ATOM 1499 C C . GLY B 1 54 ? 2.932 -9.375 0.219 1 98.88 54 GLY B C 1
ATOM 1500 O O . GLY B 1 54 ? 2.318 -8.578 0.936 1 98.88 54 GLY B O 1
ATOM 1501 N N . ARG B 1 55 ? 4.211 -9.602 0.37 1 98.88 55 ARG B N 1
ATOM 1502 C CA . ARG B 1 55 ? 4.977 -8.922 1.407 1 98.88 55 ARG B CA 1
ATOM 1503 C C . ARG B 1 55 ? 5.035 -7.418 1.15 1 98.88 55 ARG B C 1
ATOM 1505 O O . ARG B 1 55 ? 4.965 -6.617 2.086 1 98.88 55 ARG B O 1
ATOM 1512 N N . CYS B 1 56 ? 5.176 -6.996 -0.105 1 98.94 56 CYS B N 1
ATOM 1513 C CA . CYS B 1 56 ? 5.105 -5.578 -0.441 1 98.94 56 CYS B CA 1
ATOM 1514 C C . CYS B 1 56 ? 3.744 -5 -0.08 1 98.94 56 CYS B C 1
ATOM 1516 O O . CYS B 1 56 ? 3.66 -3.928 0.521 1 98.94 56 CYS B O 1
ATOM 1518 N N . LEU B 1 57 ? 2.705 -5.715 -0.442 1 98.88 57 LEU B N 1
ATOM 1519 C CA . LEU B 1 57 ? 1.358 -5.281 -0.086 1 98.88 57 LEU B CA 1
ATOM 1520 C C . LEU B 1 57 ? 1.214 -5.137 1.425 1 98.88 57 LEU B C 1
ATOM 1522 O O . LEU B 1 57 ? 0.734 -4.109 1.912 1 98.88 57 LEU B O 1
ATOM 1526 N N . GLY B 1 58 ? 1.63 -6.164 2.143 1 98.94 58 GLY B N 1
ATOM 1527 C CA . GLY B 1 58 ? 1.584 -6.094 3.596 1 98.94 58 GLY B CA 1
ATOM 1528 C C . GLY B 1 58 ? 2.316 -4.891 4.16 1 98.94 58 GLY B C 1
ATOM 1529 O O . GLY B 1 58 ? 1.837 -4.246 5.094 1 98.94 58 GLY B O 1
ATOM 1530 N N . ALA B 1 59 ? 3.451 -4.609 3.623 1 98.88 59 ALA B N 1
ATOM 1531 C CA . ALA B 1 59 ? 4.223 -3.445 4.051 1 98.88 59 ALA B CA 1
ATOM 1532 C C . ALA B 1 59 ? 3.438 -2.156 3.834 1 98.88 59 ALA B C 1
ATOM 1534 O O . ALA B 1 59 ? 3.396 -1.292 4.711 1 98.88 59 ALA B O 1
ATOM 1535 N N . PHE B 1 60 ? 2.838 -2.027 2.684 1 98.88 60 PHE B N 1
ATOM 1536 C CA . PHE B 1 60 ? 2.088 -0.813 2.387 1 98.88 60 PHE B CA 1
ATOM 1537 C C . PHE B 1 60 ? 0.845 -0.716 3.266 1 98.88 60 PHE B C 1
ATOM 1539 O O . PHE B 1 60 ? 0.446 0.38 3.666 1 98.88 60 PHE B O 1
ATOM 1546 N N . ILE B 1 61 ? 0.224 -1.867 3.576 1 98.94 61 ILE B N 1
ATOM 1547 C CA . ILE B 1 61 ? -0.897 -1.827 4.512 1 98.94 61 ILE B CA 1
ATOM 1548 C C . ILE B 1 61 ? -0.411 -1.362 5.879 1 98.94 61 ILE B C 1
ATOM 1550 O O . ILE B 1 61 ? -1.078 -0.565 6.547 1 98.94 61 ILE B O 1
ATOM 1554 N N . LEU B 1 62 ? 0.729 -1.805 6.32 1 98.88 62 LEU B N 1
ATOM 1555 C CA . LEU B 1 62 ? 1.29 -1.378 7.598 1 98.88 62 LEU B CA 1
ATOM 1556 C C . LEU B 1 62 ? 1.477 0.136 7.629 1 98.88 62 LEU B C 1
ATOM 1558 O O . LEU B 1 62 ? 1.281 0.767 8.672 1 98.88 62 LEU B O 1
ATOM 1562 N N . ILE B 1 63 ? 1.848 0.697 6.531 1 98.69 63 ILE B N 1
ATOM 1563 C CA . ILE B 1 63 ? 2.037 2.141 6.457 1 98.69 63 ILE B CA 1
ATOM 1564 C C . ILE B 1 63 ? 0.696 2.848 6.645 1 98.69 63 ILE B C 1
ATOM 1566 O O . ILE B 1 63 ? 0.608 3.844 7.367 1 98.69 63 ILE B O 1
ATOM 1570 N N . VAL B 1 64 ? -0.34 2.34 6.055 1 98.62 64 VAL B N 1
ATOM 1571 C CA . VAL B 1 64 ? -1.673 2.904 6.242 1 98.62 64 VAL B CA 1
ATOM 1572 C C . VAL B 1 64 ? -2.098 2.75 7.703 1 98.62 64 VAL B C 1
ATOM 1574 O O . VAL B 1 64 ? -2.742 3.639 8.266 1 98.62 64 VAL B O 1
ATOM 1577 N N . GLU B 1 65 ? -1.712 1.604 8.336 1 98.81 65 GLU B N 1
ATOM 1578 C CA . GLU B 1 65 ? -2.002 1.431 9.758 1 98.81 65 GLU B CA 1
ATOM 1579 C C . GLU B 1 65 ? -1.337 2.52 10.594 1 98.81 65 GLU B C 1
ATOM 1581 O O . GLU B 1 65 ? -1.924 3.016 11.555 1 98.81 65 GLU B O 1
ATOM 1586 N N . PHE B 1 66 ? -0.142 2.811 10.227 1 97.5 66 PHE B N 1
ATOM 1587 C CA . PHE B 1 66 ? 0.576 3.873 10.922 1 97.5 66 PHE B CA 1
ATOM 1588 C C . PHE B 1 66 ? -0.137 5.211 10.75 1 97.5 66 PHE B C 1
ATOM 1590 O O . PHE B 1 66 ? -0.232 5.992 11.695 1 97.5 66 PHE B O 1
ATOM 1597 N N . LEU B 1 67 ? -0.623 5.508 9.547 1 97.5 67 LEU B N 1
ATOM 1598 C CA . LEU B 1 67 ? -1.38 6.73 9.305 1 97.5 67 LEU B CA 1
ATOM 1599 C C . LEU B 1 67 ? -2.648 6.762 10.148 1 97.5 67 LEU B C 1
ATOM 1601 O O . LEU B 1 67 ? -3.027 7.816 10.664 1 97.5 67 LEU B O 1
ATOM 1605 N N . MET B 1 68 ? -3.258 5.605 10.258 1 98.56 68 MET B N 1
ATOM 1606 C CA . MET B 1 68 ? -4.457 5.531 11.086 1 98.56 68 MET B CA 1
ATOM 1607 C C . MET B 1 68 ? -4.117 5.758 12.555 1 98.56 68 MET B C 1
ATOM 1609 O O . MET B 1 68 ? -4.863 6.426 13.273 1 98.56 68 MET B O 1
ATOM 1613 N N . LEU B 1 69 ? -3.01 5.195 13 1 98.19 69 LEU B N 1
ATOM 1614 C CA . LEU B 1 69 ? -2.584 5.414 14.375 1 98.19 69 LEU B CA 1
ATOM 1615 C C . LEU B 1 69 ? -2.369 6.898 14.648 1 98.19 69 LEU B C 1
ATOM 1617 O O . LEU B 1 69 ? -2.832 7.422 15.664 1 98.19 69 LEU B O 1
ATOM 1621 N N . ARG B 1 70 ? -1.711 7.57 13.758 1 96.19 70 ARG B N 1
ATOM 1622 C CA . ARG B 1 70 ? -1.495 9.008 13.891 1 96.19 70 ARG B CA 1
ATOM 1623 C C . ARG B 1 70 ? -2.82 9.758 13.93 1 96.19 70 ARG 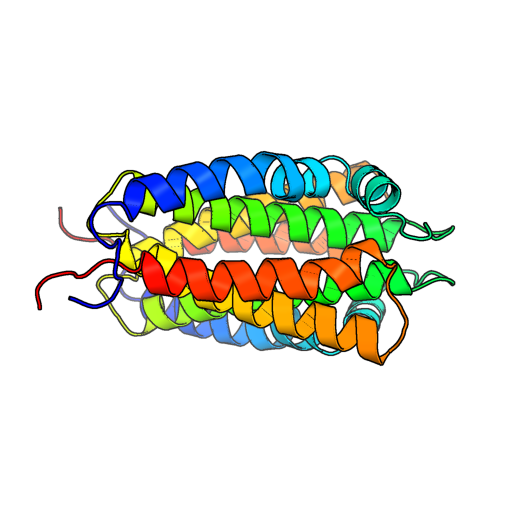B C 1
ATOM 1625 O O . ARG B 1 70 ? -2.996 10.672 14.734 1 96.19 70 ARG B O 1
ATOM 1632 N N . GLY B 1 71 ? -3.729 9.383 13.062 1 96.56 71 GLY B N 1
ATOM 1633 C CA . GLY B 1 71 ? -5.035 10.016 13.047 1 96.56 71 GLY B CA 1
ATOM 1634 C C . GLY B 1 71 ? -5.848 9.742 14.297 1 96.56 71 GLY B C 1
ATOM 1635 O O . GLY B 1 71 ? -6.641 10.586 14.727 1 96.56 71 GLY B O 1
ATOM 1636 N N . ALA B 1 72 ? -5.621 8.617 14.875 1 98 72 ALA B N 1
ATOM 1637 C CA . ALA B 1 72 ? -6.367 8.219 16.062 1 98 72 ALA B CA 1
ATOM 1638 C C . ALA B 1 72 ? -5.832 8.922 17.312 1 98 72 ALA B C 1
ATOM 1640 O O . ALA B 1 72 ? -6.555 9.094 18.297 1 98 72 ALA B O 1
ATOM 1641 N N . THR B 1 73 ? -4.559 9.367 17.266 1 97.44 73 THR B N 1
ATOM 1642 C CA . THR B 1 73 ? -3.932 9.883 18.484 1 97.44 73 THR B CA 1
ATOM 1643 C C . THR B 1 73 ? -3.65 11.375 18.344 1 97.44 73 THR B C 1
ATOM 1645 O O . THR B 1 73 ? -3.33 12.039 19.328 1 97.44 73 THR B O 1
ATOM 1648 N N . THR B 1 74 ? -3.697 11.914 17.141 1 94.69 74 THR B N 1
ATOM 1649 C CA . THR B 1 74 ? -3.457 13.328 16.891 1 94.69 74 THR B CA 1
ATOM 1650 C C . THR B 1 74 ? -4.617 13.938 16.109 1 94.69 74 THR B C 1
ATOM 1652 O O . THR B 1 74 ? -4.746 13.719 14.898 1 94.69 74 THR B O 1
ATOM 1655 N N . VAL B 1 75 ? -5.312 14.859 16.672 1 93.31 75 VAL B N 1
ATOM 1656 C CA . VAL B 1 75 ? -6.559 15.406 16.141 1 93.31 75 VAL B CA 1
ATOM 1657 C C . VAL B 1 75 ? -6.289 16.109 14.805 1 93.31 75 VAL B C 1
ATOM 1659 O O . VAL B 1 75 ? -7.098 16.016 13.875 1 93.31 75 VAL B O 1
ATOM 1662 N N . GLU B 1 76 ? -5.129 16.75 14.656 1 90.62 76 GLU B N 1
ATOM 1663 C CA . GLU B 1 76 ? -4.797 17.531 13.469 1 90.62 76 GLU B CA 1
ATOM 1664 C C . GLU B 1 76 ? -4.684 16.656 12.234 1 90.62 76 GLU B C 1
ATOM 1666 O O . GLU B 1 76 ? -4.801 17.141 11.109 1 90.62 76 GLU B O 1
ATOM 1671 N N . THR B 1 77 ? -4.504 15.344 12.469 1 92.69 77 THR B N 1
ATOM 1672 C CA . THR B 1 77 ? -4.273 14.461 11.328 1 92.69 77 THR B CA 1
ATOM 1673 C C . THR B 1 77 ? -5.438 13.492 11.148 1 92.69 77 THR B C 1
ATOM 1675 O O . THR B 1 77 ? -5.391 12.609 10.289 1 92.69 77 THR B O 1
ATOM 1678 N N . THR B 1 78 ? -6.473 13.664 11.945 1 96.19 78 THR B N 1
ATOM 1679 C CA . THR B 1 78 ? -7.598 12.734 11.914 1 96.19 78 THR B CA 1
ATOM 1680 C C . THR B 1 78 ? -8.289 12.773 10.555 1 96.19 78 THR B C 1
ATOM 1682 O O . THR B 1 78 ? -8.469 11.734 9.914 1 96.19 78 THR B O 1
ATOM 1685 N N . ALA B 1 79 ? -8.586 13.938 10.094 1 94.5 79 ALA B N 1
ATOM 1686 C CA . ALA B 1 79 ? -9.297 14.055 8.82 1 94.5 79 ALA B CA 1
ATOM 1687 C C . ALA B 1 79 ? -8.453 13.508 7.668 1 94.5 79 ALA B C 1
ATOM 1689 O O . ALA B 1 79 ? -8.984 12.898 6.738 1 94.5 79 ALA B O 1
ATOM 1690 N N . TYR B 1 80 ? -7.215 13.711 7.77 1 93.62 80 TYR B N 1
ATOM 16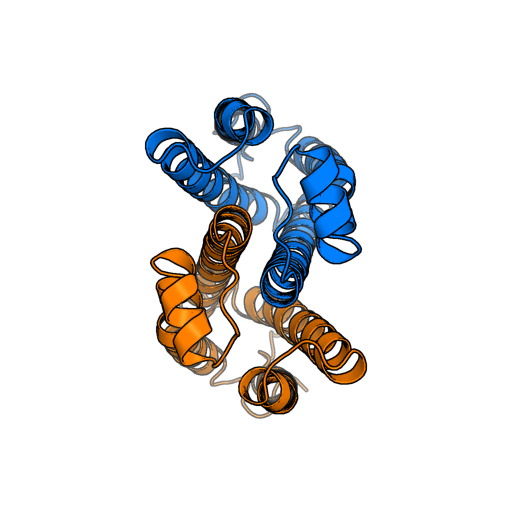91 C CA . TYR B 1 80 ? -6.297 13.242 6.738 1 93.62 80 TYR B CA 1
ATOM 1692 C C . TYR B 1 80 ? -6.32 11.719 6.641 1 93.62 80 TYR B C 1
ATOM 1694 O O . TYR B 1 80 ? -6.34 11.156 5.543 1 93.62 80 TYR B O 1
ATOM 1702 N N . ALA B 1 81 ? -6.348 11.055 7.738 1 96.38 81 ALA B N 1
ATOM 1703 C CA . ALA B 1 81 ? -6.43 9.602 7.762 1 96.38 81 ALA B CA 1
ATOM 1704 C C . ALA B 1 81 ? -7.719 9.117 7.102 1 96.38 81 ALA B C 1
ATOM 1706 O O . ALA B 1 81 ? -7.703 8.148 6.336 1 96.38 81 ALA B O 1
ATOM 1707 N N . PHE B 1 82 ? -8.82 9.828 7.328 1 97.69 82 PHE B N 1
ATOM 1708 C CA . PHE B 1 82 ? -10.094 9.461 6.723 1 97.69 82 PHE B CA 1
ATOM 1709 C C . PHE B 1 82 ? -10.039 9.617 5.211 1 97.69 82 PHE B C 1
ATOM 1711 O O . PHE B 1 82 ? -10.562 8.781 4.473 1 97.69 82 PHE B O 1
ATOM 1718 N N . ASP B 1 83 ? -9.406 10.641 4.801 1 95.38 83 ASP B N 1
ATOM 1719 C CA . ASP B 1 83 ? -9.273 10.852 3.363 1 95.38 83 ASP B CA 1
ATOM 1720 C C . ASP B 1 83 ? -8.516 9.703 2.705 1 95.38 83 ASP B C 1
ATOM 1722 O O . ASP B 1 83 ? -8.914 9.219 1.645 1 95.38 83 ASP B O 1
ATOM 1726 N N . VAL B 1 84 ? -7.461 9.32 3.32 1 97.5 84 VAL B N 1
ATOM 1727 C CA . VAL B 1 84 ? -6.66 8.211 2.809 1 97.5 84 VAL B CA 1
ATOM 1728 C C . VAL B 1 84 ? -7.492 6.934 2.799 1 97.5 84 VAL B C 1
ATOM 1730 O O . VAL B 1 84 ? -7.449 6.164 1.836 1 97.5 84 VAL B O 1
ATOM 1733 N N . LEU B 1 85 ? -8.266 6.738 3.799 1 98.62 85 LEU B N 1
ATOM 1734 C CA . LEU B 1 85 ? -9.07 5.523 3.914 1 98.62 85 LEU B CA 1
ATOM 1735 C C . LEU B 1 85 ? -10.148 5.48 2.84 1 98.62 85 LEU B C 1
ATOM 1737 O O . LEU B 1 85 ? -10.5 4.406 2.35 1 98.62 85 LEU B O 1
ATOM 1741 N N . PHE B 1 86 ? -10.703 6.633 2.449 1 98.25 86 PHE B N 1
ATOM 1742 C CA . PHE B 1 86 ? -11.625 6.637 1.319 1 98.25 86 PHE B CA 1
ATOM 1743 C C . PHE B 1 86 ? -10.945 6.09 0.067 1 98.25 86 PHE B C 1
ATOM 1745 O O . PHE B 1 86 ? -11.555 5.324 -0.686 1 98.25 86 PHE B O 1
ATOM 1752 N N . CYS B 1 87 ? -9.688 6.473 -0.107 1 98.38 87 CYS B N 1
ATOM 1753 C CA . CYS B 1 87 ? -8.945 5.98 -1.259 1 98.38 87 CYS B CA 1
ATOM 1754 C C . CYS B 1 87 ? -8.688 4.48 -1.138 1 98.38 87 CYS B C 1
ATOM 1756 O O . CYS B 1 87 ? -8.867 3.736 -2.102 1 98.38 87 CYS B O 1
ATOM 1758 N N . VAL B 1 88 ? -8.289 4.004 0.042 1 98.81 88 VAL B N 1
ATOM 1759 C CA . VAL B 1 88 ? -7.996 2.594 0.28 1 98.81 88 VAL B CA 1
ATOM 1760 C C . VAL B 1 88 ? -9.242 1.758 0.02 1 98.81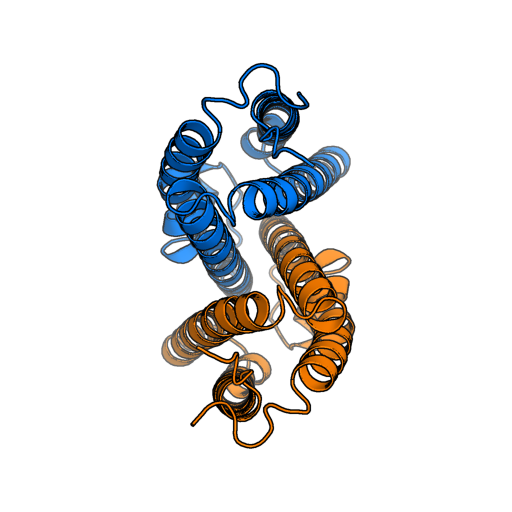 88 VAL B C 1
ATOM 1762 O O . VAL B 1 88 ? -9.219 0.819 -0.779 1 98.81 88 VAL B O 1
ATOM 1765 N N . PHE B 1 89 ? -10.359 2.158 0.619 1 98.88 89 PHE B N 1
ATOM 1766 C CA . PHE B 1 89 ? -11.578 1.371 0.531 1 98.88 89 PHE B CA 1
ATOM 1767 C C . PHE B 1 89 ? -12.148 1.409 -0.883 1 98.88 89 PHE B C 1
ATOM 1769 O O . PHE B 1 89 ? -12.633 0.395 -1.392 1 98.88 89 PHE B O 1
ATOM 1776 N N . GLY B 1 90 ? -12.102 2.572 -1.489 1 98.75 90 GLY B N 1
ATOM 1777 C CA . GLY B 1 90 ? -12.578 2.68 -2.859 1 98.75 90 GLY B CA 1
ATOM 1778 C C . GLY B 1 90 ? -11.781 1.831 -3.834 1 98.75 90 GLY B C 1
ATOM 1779 O O . GLY B 1 90 ? -12.359 1.116 -4.656 1 98.75 90 GLY B O 1
ATOM 1780 N N . LEU B 1 91 ? -10.461 1.878 -3.748 1 98.88 91 LEU B N 1
ATOM 1781 C CA . LEU B 1 91 ? -9.609 1.124 -4.664 1 98.88 91 LEU B CA 1
ATOM 1782 C C . LEU B 1 91 ? -9.695 -0.372 -4.379 1 98.88 91 LEU B C 1
ATOM 1784 O O . LEU B 1 91 ? -9.68 -1.187 -5.305 1 98.88 91 LEU B O 1
ATOM 1788 N N . MET B 1 92 ? -9.742 -0.776 -3.094 1 98.88 92 MET B N 1
ATOM 1789 C CA . MET B 1 92 ? -9.914 -2.191 -2.779 1 98.88 92 MET B CA 1
ATOM 1790 C C . MET B 1 92 ? -11.258 -2.705 -3.289 1 98.88 92 MET B C 1
ATOM 1792 O O . MET B 1 92 ? -11.344 -3.824 -3.797 1 98.88 92 MET B O 1
ATOM 1796 N N . LEU B 1 93 ? -12.328 -1.878 -3.123 1 98.81 93 LEU B N 1
ATOM 1797 C CA . LEU B 1 93 ? -13.609 -2.246 -3.707 1 98.81 93 LEU B CA 1
ATOM 1798 C C . LEU B 1 93 ? -13.477 -2.504 -5.203 1 98.81 93 LEU B C 1
ATOM 1800 O O . LEU B 1 93 ? -13.953 -3.521 -5.711 1 98.81 93 LEU B O 1
ATOM 1804 N N . ALA B 1 94 ? -12.781 -1.655 -5.891 1 98.69 94 ALA B N 1
ATOM 1805 C CA . ALA B 1 94 ? -12.602 -1.776 -7.336 1 98.69 94 ALA B CA 1
ATOM 1806 C C . ALA B 1 94 ? -11.836 -3.049 -7.691 1 98.69 94 ALA B C 1
ATOM 1808 O O . ALA B 1 94 ? -12.219 -3.773 -8.617 1 98.69 94 ALA B O 1
ATOM 1809 N N . VAL B 1 95 ? -10.773 -3.354 -6.973 1 98.75 95 VAL B N 1
ATOM 1810 C CA . VAL B 1 95 ? -9.945 -4.52 -7.258 1 98.75 95 VAL B CA 1
ATOM 1811 C C . VAL B 1 95 ? -10.758 -5.797 -7.035 1 98.75 95 VAL B C 1
ATOM 1813 O O . VAL B 1 95 ? -10.664 -6.742 -7.82 1 98.75 95 VAL B O 1
ATOM 1816 N N . HIS B 1 96 ? -11.594 -5.832 -6.012 1 98.81 96 HIS B N 1
ATOM 1817 C CA . HIS B 1 96 ? -12.352 -7.035 -5.707 1 98.81 96 HIS B CA 1
ATOM 1818 C C . HIS B 1 96 ? -13.508 -7.219 -6.68 1 98.81 96 HIS B C 1
ATOM 1820 O O . HIS B 1 96 ? -13.852 -8.352 -7.043 1 98.81 96 HIS B O 1
ATOM 1826 N N . VAL B 1 97 ? -14.141 -6.129 -7.074 1 98.81 97 VAL B N 1
ATOM 1827 C CA . VAL B 1 97 ? -15.172 -6.207 -8.102 1 98.81 97 VAL B CA 1
ATOM 1828 C C . VAL B 1 97 ? -14.578 -6.742 -9.398 1 98.81 97 VAL B C 1
ATOM 1830 O O . VAL B 1 97 ? -15.156 -7.621 -10.039 1 98.81 97 VAL B O 1
ATOM 1833 N N . TYR B 1 98 ? -13.422 -6.238 -9.781 1 98.31 98 TYR B N 1
ATOM 1834 C CA . TYR B 1 98 ? -12.719 -6.73 -10.961 1 98.31 98 TYR B CA 1
ATOM 1835 C C . TYR B 1 98 ? -12.484 -8.234 -10.875 1 98.31 98 TYR B C 1
ATOM 1837 O O . TYR B 1 98 ? -12.766 -8.969 -11.82 1 98.31 98 TYR B O 1
ATOM 1845 N N . GLY B 1 99 ? -11.93 -8.656 -9.727 1 98.31 99 GLY B N 1
ATOM 1846 C CA . GLY B 1 99 ? -11.672 -10.078 -9.539 1 98.31 99 GLY B CA 1
ATOM 1847 C C . GLY B 1 99 ? -12.914 -10.93 -9.648 1 98.31 99 GLY B C 1
ATOM 1848 O O . GLY B 1 99 ? -12.883 -12.031 -10.211 1 98.31 99 GLY B O 1
ATOM 1849 N N . ALA B 1 100 ? -14.023 -10.43 -9.133 1 98.5 100 ALA B N 1
ATOM 1850 C CA . ALA B 1 100 ? -15.297 -11.156 -9.188 1 98.5 100 ALA B CA 1
ATOM 1851 C C . ALA B 1 100 ? -15.805 -11.25 -10.625 1 98.5 100 ALA B C 1
ATOM 1853 O O . ALA B 1 100 ? -16.234 -12.32 -11.062 1 98.5 100 ALA B O 1
ATOM 1854 N N . ILE B 1 101 ? -15.75 -10.172 -11.328 1 98.56 101 ILE B N 1
ATOM 1855 C CA . ILE B 1 101 ? -16.219 -10.125 -12.711 1 98.56 101 ILE B CA 1
ATOM 1856 C C . ILE B 1 101 ? -15.398 -11.078 -13.57 1 98.56 101 ILE B C 1
ATOM 1858 O O . ILE B 1 101 ? -15.945 -11.789 -14.414 1 98.56 101 ILE B O 1
ATOM 1862 N N . ARG B 1 102 ? -14.109 -11.172 -13.289 1 98.25 102 ARG B N 1
ATOM 1863 C CA . ARG B 1 102 ? -13.203 -12.016 -14.062 1 98.25 102 ARG B CA 1
ATOM 1864 C C . ARG B 1 102 ? -13.234 -13.461 -13.562 1 98.25 102 ARG B C 1
ATOM 1866 O O . ARG B 1 102 ? -12.672 -14.352 -14.195 1 98.25 102 ARG B O 1
ATOM 1873 N N . ARG B 1 103 ? -13.883 -13.695 -12.422 1 98.19 103 ARG B N 1
ATO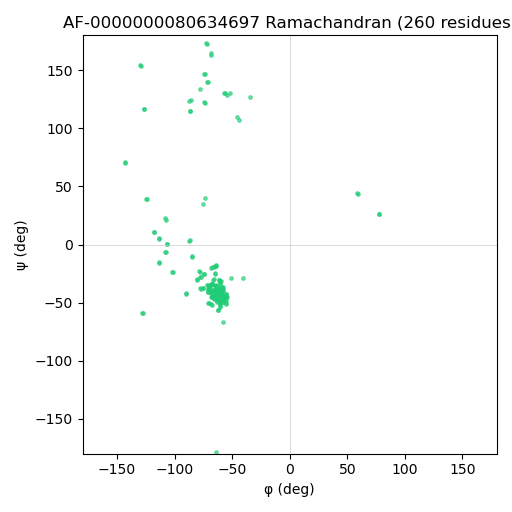M 1874 C CA . ARG B 1 103 ? -14.016 -15.016 -11.82 1 98.19 103 ARG B CA 1
ATOM 1875 C C . ARG B 1 103 ? -12.648 -15.625 -11.523 1 98.19 103 ARG B C 1
ATOM 1877 O O . ARG B 1 103 ? -12.414 -16.797 -11.82 1 98.19 103 ARG B O 1
ATOM 1884 N N . ILE B 1 104 ? -11.742 -14.789 -10.977 1 98.19 104 ILE B N 1
ATOM 1885 C CA . ILE B 1 104 ? -10.383 -15.266 -10.742 1 98.19 104 ILE B CA 1
ATOM 1886 C C . ILE B 1 104 ? -10.078 -15.234 -9.25 1 98.19 104 ILE B C 1
ATOM 1888 O O . ILE B 1 104 ? -8.914 -15.242 -8.852 1 98.19 104 ILE B O 1
ATOM 1892 N N . GLN B 1 105 ? -11.062 -15.023 -8.414 1 98.5 105 GLN B N 1
ATOM 1893 C CA . GLN B 1 105 ? -10.828 -14.969 -6.973 1 98.5 105 GLN B CA 1
ATOM 1894 C C . GLN B 1 105 ? -11.781 -15.891 -6.219 1 98.5 105 GLN B C 1
ATOM 1896 O O . GLN B 1 105 ? -12.867 -16.203 -6.715 1 98.5 105 GLN B O 1
ATOM 1901 N N . PRO B 1 106 ? -11.406 -16.375 -5.035 1 98.44 106 PRO B N 1
ATOM 1902 C CA . PRO B 1 106 ? -12.297 -17.234 -4.25 1 98.44 106 PRO B CA 1
ATOM 1903 C C . PRO B 1 106 ? -13.469 -16.453 -3.639 1 98.44 106 PRO B C 1
ATOM 1905 O O . PRO B 1 106 ? -13.492 -15.227 -3.689 1 98.44 106 PRO B O 1
ATOM 1908 N N . LEU B 1 107 ? -14.344 -17.219 -3.064 1 98 107 LEU B N 1
ATOM 1909 C CA . LEU B 1 107 ? -15.57 -16.641 -2.514 1 98 107 LEU B CA 1
ATOM 1910 C C . LEU B 1 107 ? -15.266 -15.664 -1.39 1 98 107 LEU B C 1
ATOM 1912 O O . LEU B 1 107 ? -15.953 -14.656 -1.23 1 98 107 LEU B O 1
ATOM 1916 N N . THR B 1 108 ? -14.297 -15.883 -0.565 1 98.19 108 THR B N 1
ATOM 1917 C CA . THR B 1 108 ? -13.938 -15.008 0.54 1 98.19 108 THR B CA 1
ATOM 1918 C C . THR B 1 108 ? -13.578 -13.609 0.029 1 98.19 108 THR B C 1
ATOM 1920 O O . THR B 1 108 ? -13.984 -12.609 0.611 1 98.19 108 THR B O 1
ATOM 1923 N N . GLU B 1 109 ? -12.883 -13.555 -1.072 1 98.31 109 GLU B N 1
ATOM 1924 C CA . GLU B 1 109 ? -12.539 -12.266 -1.669 1 98.31 109 GLU B CA 1
ATOM 1925 C C . GLU B 1 109 ? -13.773 -11.578 -2.25 1 98.31 109 GLU B C 1
ATOM 1927 O O . GLU B 1 109 ? -13.867 -10.352 -2.24 1 98.31 109 GLU B O 1
ATOM 1932 N N . THR B 1 110 ? -14.672 -12.344 -2.789 1 98.5 110 THR B N 1
ATOM 1933 C CA . THR B 1 110 ? -15.898 -11.766 -3.318 1 98.5 110 THR B CA 1
ATOM 1934 C C . THR B 1 110 ? -16.719 -11.141 -2.197 1 98.5 110 THR B C 1
ATOM 1936 O O . THR B 1 110 ? -17.266 -10.047 -2.359 1 98.5 110 THR B O 1
ATOM 1939 N N . LEU B 1 111 ? -16.766 -11.789 -1.059 1 98.19 111 LEU B N 1
ATOM 1940 C CA . LEU B 1 111 ? -17.484 -11.266 0.094 1 98.19 111 LEU B CA 1
ATOM 1941 C C . LEU B 1 111 ? -16.844 -9.969 0.594 1 98.19 111 LEU B C 1
ATOM 1943 O O . LEU B 1 111 ? -17.531 -9.117 1.161 1 98.19 111 LEU B O 1
ATOM 1947 N N . GLU B 1 112 ? -15.594 -9.805 0.319 1 98.44 112 GLU B N 1
ATOM 1948 C CA . GLU B 1 112 ? -14.898 -8.586 0.732 1 98.44 112 GLU B CA 1
ATOM 1949 C C . GLU B 1 112 ? -15.414 -7.367 -0.027 1 98.44 112 GLU B C 1
ATOM 1951 O O . GLU B 1 112 ? -15.195 -6.23 0.392 1 98.44 112 GLU B O 1
ATOM 1956 N N . ILE B 1 113 ? -16.062 -7.574 -1.139 1 98.69 113 ILE B N 1
ATOM 1957 C CA . ILE B 1 113 ? -16.719 -6.457 -1.808 1 98.69 113 ILE B CA 1
ATOM 1958 C C . ILE B 1 113 ? -17.703 -5.777 -0.846 1 98.69 113 ILE B C 1
ATOM 1960 O O . ILE B 1 113 ? -17.688 -4.555 -0.699 1 98.69 113 ILE B O 1
ATOM 1964 N N . GLY B 1 114 ? -18.516 -6.637 -0.184 1 98.62 114 GLY B N 1
ATOM 1965 C CA . GLY B 1 114 ? -19.422 -6.09 0.824 1 98.62 114 GLY B CA 1
ATOM 1966 C C . GLY B 1 114 ? -18.688 -5.434 1.979 1 98.62 114 GLY B C 1
ATOM 1967 O O . GLY B 1 114 ? -19.109 -4.398 2.486 1 98.62 114 GLY B O 1
ATOM 1968 N N . PHE B 1 115 ? -17.594 -6 2.414 1 98.62 115 PHE B N 1
ATOM 1969 C CA . PHE B 1 115 ? -16.766 -5.477 3.502 1 98.62 115 PHE B CA 1
ATOM 1970 C C . PHE B 1 115 ? -16.25 -4.082 3.17 1 98.62 115 PHE B C 1
ATOM 1972 O O . PHE B 1 115 ? -16.391 -3.156 3.973 1 98.62 115 PHE B O 1
ATOM 1979 N N . TRP B 1 116 ? -15.719 -3.855 1.968 1 98.62 116 TRP B N 1
ATOM 1980 C CA . TRP B 1 116 ? -15.172 -2.562 1.573 1 98.62 116 TRP B CA 1
ATOM 1981 C C . TRP B 1 116 ? -16.281 -1.528 1.403 1 98.62 116 TRP B C 1
ATOM 1983 O O . TRP B 1 116 ? -16.094 -0.355 1.739 1 98.62 116 TRP B O 1
ATOM 1993 N N . ALA B 1 117 ? -17.453 -1.97 0.86 1 98.75 117 ALA B N 1
ATOM 1994 C CA . ALA B 1 117 ? -18.594 -1.067 0.744 1 98.75 117 ALA B CA 1
ATOM 1995 C C . ALA B 1 117 ? -19.062 -0.601 2.117 1 98.75 117 ALA B C 1
ATOM 1997 O O . ALA B 1 117 ? -19.344 0.583 2.314 1 98.75 117 ALA B O 1
ATOM 1998 N N . LEU B 1 118 ? -19.141 -1.544 3.035 1 98.62 118 LEU B N 1
ATOM 1999 C CA . LEU B 1 118 ? -19.531 -1.197 4.395 1 98.62 118 LEU B CA 1
ATOM 2000 C C . LEU B 1 118 ? -18.547 -0.213 5.012 1 98.62 118 LEU B C 1
ATOM 2002 O O . LEU B 1 118 ? -18.953 0.733 5.691 1 98.62 118 LEU B O 1
ATOM 2006 N N . LEU B 1 119 ? -17.297 -0.385 4.797 1 98.69 119 LEU B N 1
ATOM 2007 C CA . LEU B 1 119 ? -16.281 0.494 5.367 1 98.69 119 LEU B CA 1
ATOM 2008 C C . LEU B 1 119 ? -16.359 1.89 4.758 1 98.69 119 LEU B C 1
ATOM 2010 O O . LEU B 1 119 ? -16.094 2.885 5.438 1 98.69 119 LEU B O 1
ATOM 2014 N N . LEU B 1 120 ? -16.734 1.979 3.447 1 98.56 120 LEU B N 1
ATOM 2015 C CA . LEU B 1 120 ? -16.953 3.287 2.84 1 98.56 120 LEU B CA 1
ATOM 2016 C C . LEU B 1 120 ? -18.094 4.02 3.539 1 98.56 120 LEU B C 1
ATOM 2018 O O . LEU B 1 120 ? -18 5.219 3.807 1 98.56 120 LEU B O 1
ATOM 2022 N N . LEU B 1 121 ? -19.141 3.311 3.852 1 98.19 121 LEU B N 1
ATOM 2023 C CA . LEU B 1 121 ? -20.281 3.898 4.555 1 98.19 121 LEU B CA 1
ATOM 2024 C C . LEU B 1 121 ? -19.891 4.324 5.965 1 98.19 121 LEU B C 1
ATOM 2026 O O . LEU B 1 121 ? -20.172 5.445 6.383 1 98.19 121 LEU B O 1
ATOM 2030 N N . LEU B 1 122 ? -19.188 3.439 6.668 1 98.38 122 LEU B N 1
ATOM 2031 C CA . LEU B 1 122 ? -18.766 3.754 8.023 1 98.38 122 LEU B CA 1
ATOM 2032 C C . LEU B 1 122 ? -17.812 4.941 8.039 1 98.38 122 LEU B C 1
ATOM 2034 O O . LEU B 1 122 ? -17.891 5.809 8.906 1 98.38 122 LEU B O 1
ATOM 2038 N N . ASN B 1 123 ? -16.922 4.941 7.055 1 98.31 123 ASN B N 1
ATOM 2039 C CA . ASN B 1 123 ? -16 6.066 6.941 1 98.31 123 ASN B CA 1
ATOM 2040 C C . ASN B 1 123 ? -16.75 7.387 6.758 1 98.31 123 ASN B C 1
ATOM 2042 O O . ASN B 1 123 ? -16.328 8.414 7.281 1 98.31 123 ASN B O 1
ATOM 2046 N N . THR B 1 124 ? -17.812 7.371 6.047 1 97.5 124 THR B N 1
ATOM 2047 C CA . THR B 1 124 ? -18.641 8.555 5.859 1 97.5 124 THR B CA 1
ATOM 2048 C C . THR B 1 124 ? -19.344 8.938 7.156 1 97.5 124 THR B C 1
ATOM 2050 O O . THR B 1 124 ? -19.359 10.109 7.539 1 97.5 124 THR B O 1
ATOM 2053 N N . TRP B 1 125 ? -19.766 7.957 7.875 1 97.44 125 TRP B N 1
ATOM 2054 C CA . TRP B 1 125 ? -20.547 8.211 9.086 1 97.44 125 TRP B CA 1
ATOM 2055 C C . TRP B 1 125 ? -19.656 8.719 10.211 1 97.44 125 TRP B C 1
ATOM 2057 O O . TRP B 1 125 ? -20.094 9.484 11.062 1 97.44 125 TRP B O 1
ATOM 2067 N N . PHE B 1 126 ? -18.406 8.406 10.188 1 97.81 126 PHE B N 1
ATOM 2068 C CA . PHE B 1 126 ? -17.5 8.773 11.281 1 97.81 126 PHE B CA 1
ATOM 2069 C C . PHE B 1 126 ? -16.578 9.906 10.859 1 97.81 126 PHE B C 1
ATOM 2071 O O . PHE B 1 126 ? -15.688 10.305 11.625 1 97.81 126 PHE B O 1
ATOM 2078 N N . TYR B 1 127 ? -16.719 10.398 9.617 1 97 127 TYR B N 1
ATOM 2079 C CA . TYR B 1 127 ? -15.844 11.461 9.133 1 97 127 TYR B CA 1
ATOM 2080 C C . TYR B 1 127 ? -15.906 12.68 10.047 1 97 127 TYR B C 1
ATOM 2082 O O . TYR B 1 127 ? -17 13.133 10.406 1 97 127 TYR B O 1
ATOM 2090 N N . PRO B 1 128 ? -14.656 13.172 10.438 1 92.75 128 PRO B N 1
ATOM 2091 C CA . PRO B 1 128 ? -14.648 14.242 11.438 1 92.75 128 PRO B CA 1
ATOM 2092 C C . PRO B 1 128 ? -15.141 15.578 10.883 1 92.75 128 PRO B C 1
ATOM 2094 O O . PRO B 1 128 ? -14.969 15.852 9.695 1 92.75 128 PRO B O 1
ATOM 2097 N N . ALA B 1 129 ? -15.969 16.375 11.703 1 73.81 129 ALA B N 1
ATOM 2098 C CA . ALA B 1 129 ? -16.547 17.672 11.406 1 73.81 129 ALA B CA 1
ATOM 2099 C C . ALA B 1 129 ? -15.492 18.781 11.461 1 73.81 129 ALA B C 1
ATOM 2101 O O . ALA B 1 129 ? -14.938 19.047 12.531 1 73.81 129 ALA B O 1
ATOM 2102 N N . PHE B 1 130 ? -14.32 18.797 11.078 1 58.09 130 PHE B N 1
ATOM 2103 C CA . PHE B 1 130 ? -13.461 19.891 11.523 1 58.09 130 PHE B CA 1
ATOM 2104 C C . PHE B 1 130 ? -14.102 21.234 11.242 1 58.09 130 PHE B C 1
ATOM 2106 O O . PHE B 1 130 ? -14.773 21.406 10.219 1 58.09 130 PHE B O 1
ATOM 2113 N N . PRO B 1 131 ? -14.148 22.141 12.305 1 48.62 131 PRO B N 1
ATOM 2114 C CA . PRO B 1 131 ? -14.586 23.531 12.195 1 48.62 131 PRO B CA 1
ATOM 2115 C C . PRO B 1 131 ? -13.984 24.25 10.992 1 48.62 131 PRO B C 1
ATOM 2117 O O . PRO B 1 131 ? -12.812 24.031 10.664 1 48.62 131 PRO B O 1
ATOM 2120 N N . VAL B 1 132 ? -14.695 24.594 9.945 1 37.72 132 VAL B N 1
ATOM 2121 C CA . VAL B 1 132 ? -14.148 25.656 9.117 1 37.72 132 VAL B CA 1
ATOM 2122 C C . VAL B 1 132 ? -13.781 26.859 10 1 37.72 132 VAL B C 1
ATOM 2124 O O . VAL B 1 132 ? -14.461 27.125 10.992 1 37.72 132 VAL B O 1
#

Solvent-accessible surface area (backbone atoms only — not comparable to full-atom values): 13053 Å² total; per-residue (Å²): 117,72,12,88,42,23,93,44,28,36,60,52,33,44,54,51,33,54,52,43,39,68,70,42,16,50,39,22,38,77,39,30,63,59,45,36,48,73,47,55,46,76,78,41,89,58,45,47,56,38,46,51,32,21,28,51,29,11,46,52,43,43,52,51,38,51,43,26,48,47,14,36,75,33,76,93,38,29,56,57,32,51,56,52,46,52,52,52,31,52,48,51,29,50,54,31,49,50,31,50,75,67,65,55,56,38,68,58,48,47,54,41,34,58,53,28,51,51,49,49,52,50,49,50,34,25,29,57,48,71,83,126,138,51,17,90,41,23,93,45,28,35,59,50,33,44,54,50,34,54,53,44,39,68,70,40,16,49,38,22,38,76,38,32,64,60,45,36,49,73,47,57,45,76,78,42,90,58,45,46,57,38,45,52,31,21,29,54,28,12,47,52,43,43,52,52,38,50,44,25,48,45,14,36,76,33,76,92,38,28,56,57,32,51,55,52,45,51,53,52,31,51,48,52,29,50,54,30,48,51,31,51,76,68,66,55,58,37,69,57,48,46,55,41,32,57,53,27,51,51,48,50,52,49,50,50,33,26,29,57,56,72,84,127

Secondary structure (DSSP, 8-state):
--STTGGGHHHHHHHHHHHHIIIIIHHHHH-HHHHHHHTTPPPPS--HHHHHHHHHHHHHHHHHHHHHHHHHH-GGGHHHHHHHHHHHHHHHHHHHHHHHHHT-S-HHHHHHHHHHHHHHHHHHHT------/---TTGGGHHHHHHHHHHHHIIIIIHHHHH-HHHHHHHTTPPPPS--HHHHHHHHHHHHHHHHHHHHHHHHHH-GGGHHHHHHHHHHHHHHHHHHHHHHHHHT-S-HHHHHHHHHHHHHHHHHHHT------

Foldseek 3Di:
DFAQAQVCLLVVLVVVLVVCVVLAQVCQQPPVVVSCVVLVHDADPDCVVVNVVSNVVSVVVVVLSVLSNCLNVPVVSVLVNLVVLLVVLVVLLVVLVVCVVVVPGDPSSVVCNVVSVVVNVVSRNNRHPPDD/DAALAQVCLLVVLVVVLVVCVVLAQVCQQPPVVVSCVVLVHDADPDCVVVNVVSNVVSVVVVVLSVLSNCLNVPVVSVLVNLVVLLVVLVVLLVVLVVCVVVVPGDPSSVVCNVVSVVVNVVSRNNRHPPDD